Protein AF-A0A968PD64-F1 (afdb_monomer)

Structure (mmCIF, N/CA/C/O backbone):
data_AF-A0A968PD64-F1
#
_entry.id   AF-A0A968PD64-F1
#
loop_
_atom_site.group_PDB
_atom_site.id
_atom_site.type_symbol
_atom_site.label_atom_id
_atom_site.label_alt_id
_atom_site.label_comp_id
_atom_site.label_asym_id
_atom_site.label_entity_id
_atom_site.label_seq_id
_atom_site.pdbx_PDB_ins_code
_atom_site.Cartn_x
_atom_site.Cartn_y
_atom_site.Cartn_z
_atom_site.occupancy
_atom_site.B_iso_or_equiv
_atom_site.auth_seq_id
_atom_site.auth_comp_id
_atom_site.auth_asym_id
_atom_site.auth_atom_id
_atom_site.pdbx_PDB_model_num
ATOM 1 N N . MET A 1 1 ? 12.409 -7.412 18.805 1.00 79.06 1 MET A N 1
ATOM 2 C CA . MET A 1 1 ? 12.098 -5.999 18.498 1.00 79.06 1 MET A CA 1
ATOM 3 C C . MET A 1 1 ? 10.597 -5.849 18.662 1.00 79.06 1 MET A C 1
ATOM 5 O O . MET A 1 1 ? 9.903 -6.753 18.220 1.00 79.06 1 MET A O 1
ATOM 9 N N . ASN A 1 2 ? 10.099 -4.826 19.359 1.00 89.56 2 ASN A N 1
ATOM 10 C CA . ASN A 1 2 ? 8.644 -4.662 19.491 1.00 89.56 2 ASN A CA 1
ATOM 11 C C . ASN A 1 2 ? 8.025 -4.167 18.158 1.00 89.56 2 ASN A C 1
ATOM 13 O O . ASN A 1 2 ? 8.770 -3.659 17.311 1.00 89.56 2 ASN A O 1
ATOM 17 N N . PRO A 1 3 ? 6.702 -4.298 17.953 1.00 85.94 3 PRO A N 1
ATOM 18 C CA . PRO A 1 3 ? 6.064 -3.914 16.692 1.00 85.94 3 PRO A CA 1
ATOM 19 C C . PRO A 1 3 ? 6.318 -2.462 16.270 1.00 85.94 3 PRO A C 1
ATOM 21 O O . PRO A 1 3 ? 6.636 -2.197 15.113 1.00 85.94 3 PRO A O 1
ATOM 24 N N . ALA A 1 4 ? 6.288 -1.519 17.217 1.00 85.62 4 ALA A N 1
ATOM 25 C CA . ALA A 1 4 ? 6.570 -0.109 16.945 1.00 85.62 4 ALA A CA 1
ATOM 26 C C . ALA A 1 4 ? 8.006 0.109 16.428 1.00 85.62 4 ALA A C 1
ATOM 28 O O . ALA A 1 4 ? 8.231 0.831 15.459 1.00 85.62 4 ALA A O 1
ATOM 29 N N . GLN A 1 5 ? 8.995 -0.562 17.023 1.00 89.19 5 GLN A N 1
ATOM 30 C CA . GLN A 1 5 ? 10.383 -0.528 16.560 1.00 89.19 5 GLN A CA 1
ATOM 31 C C . GLN A 1 5 ? 10.536 -1.159 15.167 1.00 89.19 5 GLN A C 1
ATOM 33 O O . GLN A 1 5 ? 11.292 -0.634 14.348 1.00 89.19 5 GLN A O 1
ATOM 38 N N . GLN A 1 6 ? 9.820 -2.252 14.878 1.00 89.56 6 GLN A N 1
ATOM 39 C CA . GLN A 1 6 ? 9.831 -2.882 13.551 1.00 89.56 6 GLN A CA 1
ATOM 40 C C . GLN A 1 6 ? 9.229 -1.958 12.491 1.00 89.56 6 GLN A C 1
ATOM 42 O O . GLN A 1 6 ? 9.851 -1.764 11.446 1.00 89.56 6 GLN A O 1
ATOM 47 N N . CYS A 1 7 ? 8.085 -1.338 12.790 1.00 88.88 7 CYS A N 1
ATOM 48 C CA . CYS A 1 7 ? 7.447 -0.334 11.943 1.00 88.88 7 CYS A CA 1
ATOM 49 C C . CYS A 1 7 ? 8.399 0.840 11.659 1.00 88.88 7 CYS A C 1
ATOM 51 O O . CYS A 1 7 ? 8.632 1.176 10.499 1.00 88.88 7 CYS A O 1
ATOM 53 N N . ASN A 1 8 ? 9.048 1.392 12.692 1.00 87.81 8 ASN A N 1
ATOM 54 C CA . ASN A 1 8 ? 10.020 2.484 12.547 1.00 87.81 8 ASN A CA 1
ATOM 55 C C . ASN A 1 8 ? 11.199 2.107 11.646 1.00 87.81 8 ASN A C 1
ATOM 57 O O . ASN A 1 8 ? 11.618 2.900 10.802 1.00 87.81 8 ASN A O 1
ATOM 61 N N . ARG A 1 9 ? 11.736 0.896 11.818 1.00 93.38 9 ARG A N 1
ATOM 62 C CA . ARG A 1 9 ? 12.837 0.388 10.995 1.00 93.38 9 ARG A CA 1
ATOM 63 C C . ARG A 1 9 ? 12.409 0.252 9.531 1.00 93.38 9 ARG A C 1
ATOM 65 O O . ARG A 1 9 ? 13.131 0.723 8.659 1.00 93.38 9 ARG A O 1
ATOM 72 N N . ILE A 1 10 ? 11.246 -0.346 9.264 1.00 91.31 10 ILE A N 1
ATOM 73 C CA . ILE A 1 10 ? 10.732 -0.527 7.896 1.00 91.31 10 ILE A CA 1
ATOM 74 C C . ILE A 1 10 ? 10.440 0.825 7.242 1.00 91.31 10 ILE A C 1
ATOM 76 O O . ILE A 1 10 ? 10.851 1.052 6.107 1.00 91.31 10 ILE A O 1
ATOM 80 N N . ALA A 1 11 ? 9.822 1.758 7.970 1.00 87.69 11 ALA A N 1
ATOM 81 C CA . ALA A 1 11 ? 9.586 3.115 7.485 1.00 87.69 11 ALA A CA 1
ATOM 82 C C . ALA A 1 11 ? 10.897 3.844 7.140 1.00 87.69 11 ALA A C 1
ATOM 84 O O . ALA A 1 11 ? 10.971 4.539 6.128 1.00 87.69 11 ALA A O 1
ATOM 85 N N . GLY A 1 12 ? 11.940 3.675 7.963 1.00 85.50 12 GLY A N 1
ATOM 86 C CA . GLY A 1 12 ? 13.267 4.241 7.717 1.00 85.50 12 GLY A CA 1
ATOM 87 C C . GLY A 1 12 ? 13.932 3.676 6.460 1.00 85.50 12 GLY A C 1
ATOM 88 O O . GLY A 1 12 ? 14.400 4.448 5.625 1.00 85.50 12 GLY A O 1
ATOM 89 N N . LEU A 1 13 ? 13.915 2.350 6.292 1.00 89.12 13 LEU A N 1
ATOM 90 C CA . LEU A 1 13 ? 14.455 1.679 5.102 1.00 89.12 13 LEU A CA 1
ATOM 91 C C . LEU A 1 13 ? 13.703 2.087 3.831 1.00 89.12 13 LEU A C 1
ATOM 93 O O . LEU A 1 13 ? 14.329 2.408 2.821 1.00 89.12 13 LEU A O 1
ATOM 97 N N . ALA A 1 14 ? 12.369 2.137 3.890 1.00 87.69 14 ALA A N 1
ATOM 98 C CA . ALA A 1 14 ? 11.553 2.583 2.769 1.00 87.69 14 ALA A CA 1
ATOM 99 C C . ALA A 1 14 ? 11.889 4.029 2.370 1.00 87.69 14 ALA A C 1
ATOM 101 O O . ALA A 1 14 ? 12.115 4.309 1.194 1.00 87.69 14 ALA A O 1
ATOM 102 N N . ALA A 1 15 ? 12.022 4.937 3.342 1.00 85.00 15 ALA A N 1
ATOM 103 C CA . ALA A 1 15 ? 12.412 6.320 3.077 1.00 85.00 15 ALA A CA 1
ATOM 104 C C . ALA A 1 15 ? 13.813 6.433 2.448 1.00 85.00 15 ALA A C 1
ATOM 106 O O . ALA A 1 15 ? 14.006 7.217 1.521 1.00 85.00 15 ALA A O 1
ATOM 107 N N . GLU A 1 16 ? 14.790 5.653 2.918 1.00 87.56 16 GLU A N 1
ATOM 108 C CA . GLU A 1 16 ? 16.144 5.651 2.353 1.00 87.56 16 GLU A CA 1
ATOM 109 C C . GLU A 1 16 ? 16.152 5.181 0.891 1.00 87.56 16 GLU A C 1
ATOM 111 O O . GLU A 1 16 ? 16.748 5.830 0.028 1.00 87.56 16 GLU A O 1
ATOM 116 N N . LEU A 1 17 ? 15.468 4.074 0.593 1.00 86.19 17 LEU A N 1
ATOM 117 C CA . LEU A 1 17 ? 15.371 3.546 -0.768 1.00 86.19 17 LEU A CA 1
ATOM 118 C C . LEU A 1 17 ? 14.604 4.498 -1.694 1.00 86.19 17 LEU A C 1
ATOM 120 O O . LEU A 1 17 ? 15.006 4.685 -2.844 1.00 86.19 17 LEU A O 1
ATOM 124 N N . ALA A 1 18 ? 13.558 5.155 -1.186 1.00 86.44 18 ALA A N 1
ATOM 125 C CA . ALA A 1 18 ? 12.846 6.196 -1.918 1.00 86.44 18 ALA A CA 1
ATOM 126 C C . ALA A 1 18 ? 13.778 7.356 -2.289 1.00 86.44 18 ALA A C 1
ATOM 128 O O . ALA A 1 18 ? 13.795 7.791 -3.437 1.00 86.44 18 ALA A O 1
ATOM 129 N N . LEU A 1 19 ? 14.606 7.827 -1.350 1.00 85.31 19 LEU A N 1
ATOM 130 C CA . LEU A 1 19 ? 15.575 8.893 -1.615 1.00 85.31 19 LEU A CA 1
ATOM 131 C C . LEU A 1 19 ? 16.604 8.485 -2.673 1.00 85.31 19 LEU A C 1
ATOM 133 O O . LEU A 1 19 ? 16.877 9.275 -3.572 1.00 85.31 19 LEU A O 1
ATOM 137 N N . LYS A 1 20 ? 17.135 7.257 -2.612 1.00 86.62 20 LYS A N 1
ATOM 138 C CA . LYS A 1 20 ? 18.069 6.743 -3.632 1.00 86.62 20 LYS A CA 1
ATOM 139 C C . LYS A 1 20 ? 17.443 6.705 -5.025 1.00 86.62 20 LYS A C 1
ATOM 141 O O . LYS A 1 20 ? 18.122 7.007 -5.999 1.00 86.62 20 LYS A O 1
ATOM 146 N N . SER A 1 21 ? 16.167 6.337 -5.106 1.00 85.75 21 SER A N 1
ATOM 147 C CA . SER A 1 21 ? 15.419 6.279 -6.362 1.00 85.75 21 SER A CA 1
ATOM 148 C C . SER A 1 21 ? 15.121 7.668 -6.940 1.00 85.75 21 SER A C 1
ATOM 150 O O . SER A 1 21 ? 15.224 7.870 -8.146 1.00 85.75 21 SER A O 1
ATOM 152 N N . LEU A 1 22 ? 14.771 8.635 -6.085 1.00 82.50 22 LEU A N 1
ATOM 153 C CA . LEU A 1 22 ? 14.242 9.936 -6.511 1.00 82.50 22 LEU A CA 1
ATOM 154 C C . LEU A 1 22 ? 15.299 11.052 -6.617 1.00 82.50 22 LEU A C 1
ATOM 156 O O . LEU A 1 22 ? 15.015 12.087 -7.218 1.00 82.50 22 LEU A O 1
ATOM 160 N N . LEU A 1 23 ? 16.494 10.889 -6.036 1.00 78.81 23 LEU A N 1
ATOM 161 C CA . LEU A 1 23 ? 17.563 11.895 -6.091 1.00 78.81 23 LEU A CA 1
ATOM 162 C C . LEU A 1 23 ? 18.551 11.644 -7.242 1.00 78.81 23 LEU A C 1
ATOM 164 O O . LEU A 1 23 ? 18.926 10.495 -7.470 1.00 78.81 23 LEU A O 1
ATOM 168 N N . PRO A 1 24 ? 19.069 12.689 -7.915 1.00 75.56 24 PRO A N 1
ATOM 169 C CA . PRO A 1 24 ? 20.146 12.557 -8.903 1.00 75.56 24 PRO A CA 1
ATOM 170 C C . PRO A 1 24 ? 21.423 11.916 -8.323 1.00 75.56 24 PRO A C 1
ATOM 172 O O . PRO A 1 24 ? 21.692 12.022 -7.127 1.00 75.56 24 PRO A O 1
ATOM 175 N N . GLU A 1 25 ? 22.254 11.282 -9.161 1.00 70.31 25 GLU A N 1
ATOM 176 C CA . GLU A 1 25 ? 23.541 10.670 -8.747 1.00 70.31 25 GLU A CA 1
ATOM 177 C C . GLU A 1 25 ? 24.479 11.638 -8.028 1.00 70.31 25 GLU A C 1
ATOM 179 O O . GLU A 1 25 ? 25.075 11.283 -7.010 1.00 70.31 25 GLU A O 1
ATOM 184 N N . ASN A 1 26 ? 24.507 12.886 -8.483 1.00 69.81 26 ASN A N 1
ATOM 185 C CA . ASN A 1 26 ? 25.404 13.911 -7.958 1.00 69.81 26 ASN A CA 1
ATOM 186 C C . ASN A 1 26 ? 24.904 14.579 -6.664 1.00 69.81 26 ASN A C 1
ATOM 188 O O . ASN A 1 26 ? 25.655 15.324 -6.045 1.00 69.81 26 ASN A O 1
ATOM 192 N N . ASP A 1 27 ? 23.665 14.300 -6.247 1.00 61.41 27 ASP A N 1
ATOM 193 C CA . ASP A 1 27 ? 22.992 14.946 -5.110 1.00 61.41 27 ASP A CA 1
ATOM 194 C C . ASP A 1 27 ? 22.887 14.018 -3.881 1.00 61.41 27 ASP A C 1
ATOM 196 O O . ASP A 1 27 ? 22.113 14.280 -2.955 1.00 61.41 27 ASP A O 1
ATOM 200 N N . SER A 1 28 ? 23.670 12.929 -3.838 1.00 58.50 28 SER A N 1
ATOM 201 C CA . SER A 1 28 ? 23.721 12.053 -2.660 1.00 58.50 28 SER A CA 1
ATOM 202 C C . SER A 1 28 ? 24.115 12.865 -1.418 1.00 58.50 28 SER A C 1
ATOM 204 O O . SER A 1 28 ? 25.171 13.505 -1.422 1.00 58.50 28 SER A O 1
ATOM 206 N N . PRO A 1 29 ? 23.299 12.864 -0.346 1.00 56.16 29 PRO A N 1
ATOM 207 C CA . PRO A 1 29 ? 23.590 13.651 0.841 1.00 56.16 29 PRO A CA 1
ATOM 208 C C . PRO A 1 29 ? 24.915 13.172 1.433 1.00 56.16 29 PRO A C 1
ATOM 210 O O . PRO A 1 29 ? 25.047 12.006 1.802 1.00 56.16 29 PRO A O 1
ATOM 213 N N . ALA A 1 30 ? 25.899 14.071 1.502 1.00 52.88 30 ALA A N 1
ATOM 214 C CA . ALA A 1 30 ? 27.197 13.782 2.092 1.00 52.88 30 ALA A CA 1
ATOM 215 C C . ALA A 1 30 ? 26.994 13.200 3.501 1.00 52.88 30 ALA A C 1
ATOM 217 O O . ALA A 1 30 ? 26.474 13.857 4.407 1.00 52.88 30 ALA A O 1
ATOM 218 N N . THR A 1 31 ? 27.373 11.937 3.671 1.00 50.25 31 THR A N 1
ATOM 219 C CA . THR A 1 31 ? 27.322 11.223 4.942 1.00 50.25 31 THR A CA 1
ATOM 220 C C . THR A 1 31 ? 28.272 11.911 5.923 1.00 50.25 31 THR A C 1
ATOM 222 O O . THR A 1 31 ? 29.480 11.714 5.819 1.00 50.25 31 THR A O 1
ATOM 225 N N . GLY A 1 32 ? 27.782 12.728 6.866 1.00 46.00 32 GLY A N 1
ATOM 226 C CA . GLY A 1 32 ? 28.642 13.110 7.995 1.00 46.00 32 GLY A CA 1
ATOM 227 C C . GLY A 1 32 ? 28.375 14.377 8.802 1.00 46.00 32 GLY A C 1
ATOM 228 O O . GLY A 1 32 ? 29.048 14.538 9.816 1.00 46.00 32 GLY A O 1
ATOM 229 N N . SER A 1 33 ? 27.445 15.273 8.457 1.00 45.28 33 SER A N 1
ATOM 230 C CA . SER A 1 33 ? 27.224 16.457 9.312 1.00 45.28 33 SER A CA 1
ATOM 231 C C . SER A 1 33 ? 26.183 16.198 10.414 1.00 45.28 33 SER A C 1
ATOM 233 O O . SER A 1 33 ? 25.043 15.846 10.098 1.00 45.28 33 SER A O 1
ATOM 235 N N . PRO A 1 34 ? 26.522 16.412 11.704 1.00 44.66 34 PRO A N 1
ATOM 236 C CA . PRO A 1 34 ? 25.538 16.427 12.779 1.00 44.66 34 PRO A CA 1
ATOM 237 C C . PRO A 1 34 ? 24.582 17.599 12.532 1.00 44.66 34 PRO A C 1
ATOM 239 O O . PRO A 1 34 ? 24.998 18.755 12.555 1.00 44.66 34 PRO A O 1
ATOM 242 N N . GLY A 1 35 ? 23.319 17.291 12.233 1.00 56.56 35 GLY A N 1
ATOM 243 C CA . GLY A 1 35 ? 22.324 18.263 11.763 1.00 56.56 35 GLY A CA 1
ATOM 244 C C . GLY A 1 35 ? 21.772 17.978 10.363 1.00 56.56 35 GLY A C 1
ATOM 245 O O . GLY A 1 35 ? 21.057 18.817 9.818 1.00 56.56 35 GLY A O 1
ATOM 246 N N . SER A 1 36 ? 22.086 16.819 9.775 1.00 48.38 36 SER A N 1
ATOM 247 C CA . SER A 1 36 ? 21.487 16.388 8.515 1.00 48.38 36 SER A CA 1
ATOM 248 C C . SER A 1 36 ? 19.949 16.416 8.590 1.00 48.38 36 SER A C 1
ATOM 250 O O . SER A 1 36 ? 19.366 15.989 9.595 1.00 48.38 36 SER A O 1
ATOM 252 N N . PRO A 1 37 ? 19.279 16.950 7.551 1.00 51.72 37 PRO A N 1
ATOM 253 C CA . PRO A 1 37 ? 17.829 17.045 7.532 1.00 51.72 37 PRO A CA 1
ATOM 254 C C . PRO A 1 37 ? 17.202 15.667 7.741 1.00 51.72 37 PRO A C 1
ATOM 256 O O . PRO A 1 37 ? 17.703 14.660 7.233 1.00 51.72 37 PRO A O 1
ATOM 259 N N . ARG A 1 38 ? 16.092 15.615 8.490 1.00 57.56 38 ARG A N 1
ATOM 260 C CA . ARG A 1 38 ? 15.343 14.361 8.689 1.00 57.56 38 ARG A CA 1
ATOM 261 C C . ARG A 1 38 ? 14.991 13.761 7.313 1.00 57.56 38 ARG A C 1
ATOM 263 O O . ARG A 1 38 ? 14.782 14.535 6.379 1.00 57.56 38 ARG A O 1
ATOM 270 N N . PRO A 1 39 ? 14.839 12.432 7.168 1.00 49.28 39 PRO A N 1
ATOM 271 C CA . PRO A 1 39 ? 14.478 11.800 5.891 1.00 49.28 39 PRO A CA 1
ATOM 272 C C . PRO A 1 39 ? 13.290 12.470 5.181 1.00 49.28 39 PRO A C 1
ATOM 274 O O . PRO A 1 39 ? 13.312 12.633 3.968 1.00 49.28 39 PRO A O 1
ATOM 277 N N . LEU A 1 40 ? 12.313 12.974 5.946 1.00 48.81 40 LEU A N 1
ATOM 278 C CA . LEU A 1 40 ? 11.183 13.756 5.439 1.00 48.81 40 LEU A CA 1
ATOM 279 C C . LEU A 1 40 ? 11.593 15.104 4.805 1.00 48.81 40 LEU A C 1
ATOM 281 O O . LEU A 1 40 ? 11.045 15.478 3.779 1.00 48.81 40 LEU A O 1
ATOM 285 N N . GLN A 1 41 ? 12.567 15.821 5.372 1.00 56.78 41 GLN A N 1
ATOM 286 C CA . GLN A 1 41 ? 13.086 17.089 4.830 1.00 56.78 41 GLN A CA 1
ATOM 287 C C . GLN A 1 41 ? 13.941 16.886 3.575 1.00 56.78 41 GLN A C 1
ATOM 289 O O . GLN A 1 41 ? 13.877 17.687 2.640 1.00 56.78 41 GLN A O 1
ATOM 294 N N . LEU A 1 42 ? 14.721 15.801 3.535 1.00 55.75 42 LEU A N 1
ATOM 295 C CA . LEU A 1 42 ? 15.426 15.377 2.324 1.00 55.75 42 LEU A CA 1
ATOM 296 C C . LEU A 1 42 ? 14.434 14.986 1.231 1.00 55.75 42 LEU A C 1
ATOM 298 O O . LEU A 1 42 ? 14.615 15.378 0.085 1.00 55.75 42 LEU A O 1
ATOM 302 N N . TRP A 1 43 ? 13.353 14.297 1.594 1.00 53.50 43 TRP A N 1
ATOM 303 C CA . TRP A 1 43 ? 12.287 13.912 0.676 1.00 53.50 43 TRP A CA 1
ATOM 304 C C . TRP A 1 43 ? 11.539 15.130 0.121 1.00 53.50 43 TRP A C 1
ATOM 306 O O . TRP A 1 43 ? 11.407 15.266 -1.091 1.00 53.50 43 TRP A O 1
ATOM 316 N N . GLN A 1 44 ? 11.157 16.073 0.987 1.00 55.47 44 GLN A N 1
ATOM 317 C CA . GLN A 1 44 ? 10.568 17.364 0.609 1.00 55.47 44 GLN A CA 1
ATOM 318 C C . GLN A 1 44 ? 11.473 18.148 -0.350 1.00 55.47 44 GLN A C 1
ATOM 320 O O . GLN A 1 44 ? 10.997 18.709 -1.334 1.00 55.47 44 GLN A O 1
ATOM 325 N N . SER A 1 45 ? 12.785 18.158 -0.093 1.00 53.94 45 SER A N 1
ATOM 326 C CA . SER A 1 45 ? 13.761 18.820 -0.963 1.00 53.94 45 SER A CA 1
ATOM 327 C C . SER A 1 45 ? 13.966 18.082 -2.285 1.00 53.94 45 SER A C 1
ATOM 329 O O . SER A 1 45 ? 14.058 18.733 -3.318 1.00 53.94 45 SER A O 1
ATOM 331 N N . ALA A 1 46 ? 14.020 16.748 -2.278 1.00 51.72 46 ALA A N 1
ATOM 332 C CA . ALA A 1 46 ? 14.187 15.912 -3.466 1.00 51.72 46 ALA A CA 1
ATOM 333 C C . ALA A 1 46 ? 13.014 16.083 -4.433 1.00 51.72 46 ALA A C 1
ATOM 335 O O . ALA A 1 46 ? 13.208 16.367 -5.609 1.00 51.72 46 ALA A O 1
ATOM 336 N N . LEU A 1 47 ? 11.791 15.986 -3.917 1.00 52.94 47 LEU A N 1
ATOM 337 C CA . LEU A 1 47 ? 10.568 16.131 -4.697 1.00 52.94 47 LEU A CA 1
ATOM 338 C C . LEU A 1 47 ? 10.275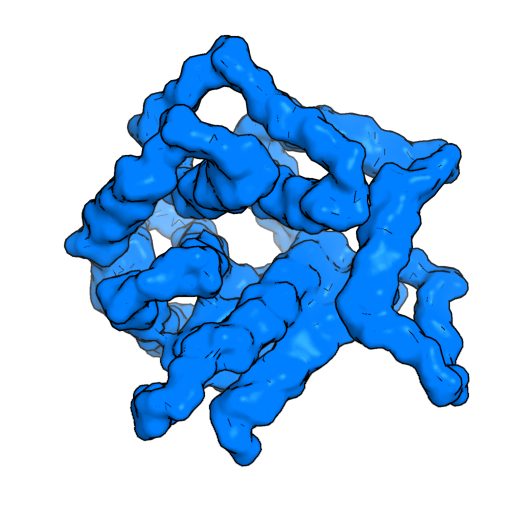 17.583 -5.071 1.00 52.94 47 LEU A C 1
ATOM 340 O O . LEU A 1 47 ? 9.861 17.844 -6.196 1.00 52.94 47 LEU A O 1
ATOM 344 N N . GLY A 1 48 ? 10.586 18.537 -4.191 1.00 52.56 48 GLY A N 1
ATOM 345 C CA . GLY A 1 48 ? 10.601 19.955 -4.539 1.00 52.56 48 GLY A CA 1
ATOM 346 C C . GLY A 1 48 ? 11.573 20.252 -5.685 1.00 52.56 48 GLY A C 1
ATOM 347 O O . GLY A 1 48 ? 11.206 20.959 -6.612 1.00 52.56 48 GLY A O 1
ATOM 348 N N . ARG A 1 49 ? 12.779 19.666 -5.693 1.00 49.97 49 ARG A N 1
ATOM 349 C CA . ARG A 1 49 ? 13.744 19.793 -6.803 1.00 49.97 49 ARG A CA 1
ATOM 350 C C . ARG A 1 49 ? 13.278 19.077 -8.071 1.00 49.97 49 ARG A C 1
ATOM 352 O O . ARG A 1 49 ? 13.413 19.646 -9.147 1.00 49.97 49 ARG A O 1
ATOM 359 N N . LEU A 1 50 ? 12.693 17.885 -7.954 1.00 45.94 50 LEU A N 1
ATOM 360 C CA . LEU A 1 50 ? 12.144 17.124 -9.083 1.00 45.94 50 LEU A CA 1
ATOM 361 C C . LEU A 1 50 ? 10.980 17.866 -9.772 1.00 45.94 50 LEU A C 1
ATOM 363 O O . LEU A 1 50 ? 10.821 17.769 -10.987 1.00 45.94 50 LEU A O 1
ATOM 367 N N . LEU A 1 51 ? 10.179 18.620 -9.006 1.00 46.16 51 LEU A N 1
ATOM 368 C CA . LEU A 1 51 ? 9.048 19.411 -9.509 1.00 46.16 51 LEU A CA 1
ATOM 369 C C . LEU A 1 51 ? 9.401 20.851 -9.909 1.00 46.16 51 LEU A C 1
ATOM 371 O O . LEU A 1 51 ? 8.713 21.430 -10.743 1.00 46.16 51 LEU A O 1
ATOM 375 N N . LEU A 1 52 ? 10.429 21.452 -9.302 1.00 42.78 52 LEU A N 1
ATOM 376 C CA . LEU A 1 52 ? 10.815 22.854 -9.522 1.00 42.78 52 LEU A CA 1
ATOM 377 C C . LEU A 1 52 ? 12.096 23.011 -10.355 1.00 42.78 52 LEU A C 1
ATOM 379 O O . LEU A 1 52 ? 12.540 24.143 -10.567 1.00 42.78 52 LEU A O 1
ATOM 383 N N . SER A 1 53 ? 12.705 21.912 -10.813 1.00 41.38 53 SER A N 1
ATOM 384 C CA . SER A 1 53 ? 13.855 21.950 -11.720 1.00 41.38 53 SER A CA 1
ATOM 385 C C . SER A 1 53 ? 13.481 22.740 -12.981 1.00 41.38 53 SER A C 1
ATOM 387 O O . SER A 1 53 ? 12.533 22.418 -13.698 1.00 41.38 53 SER A O 1
ATOM 389 N N . LYS A 1 54 ? 14.227 23.822 -13.236 1.00 38.56 54 LYS A N 1
ATOM 390 C CA . LYS A 1 54 ? 14.071 24.684 -14.422 1.00 38.56 54 LYS A CA 1
ATOM 391 C C . LYS A 1 54 ? 14.833 24.136 -15.629 1.00 38.56 54 LYS A C 1
ATOM 393 O O . LYS A 1 54 ? 14.908 24.788 -16.670 1.00 38.56 54 LYS A O 1
ATOM 398 N N . ASP A 1 55 ? 15.408 22.955 -15.484 1.00 41.47 55 ASP A N 1
ATOM 399 C CA . ASP A 1 55 ? 16.366 22.395 -16.412 1.00 41.47 55 ASP A CA 1
ATOM 400 C C . ASP A 1 55 ? 15.557 21.681 -17.500 1.00 41.47 55 ASP A C 1
ATOM 402 O O . ASP A 1 55 ? 14.640 20.906 -17.220 1.00 41.47 55 ASP A O 1
ATOM 406 N N . ALA A 1 56 ? 15.842 21.989 -18.767 1.00 34.56 56 ALA A N 1
ATOM 407 C CA . ALA A 1 56 ? 15.015 21.551 -19.891 1.00 34.56 56 ALA A CA 1
ATOM 408 C C . ALA A 1 56 ? 14.847 20.020 -19.961 1.00 34.56 56 ALA A C 1
ATOM 410 O O . ALA A 1 56 ? 13.796 19.558 -20.385 1.00 34.56 56 ALA A O 1
ATOM 411 N N . HIS A 1 57 ? 15.822 19.238 -19.480 1.00 36.59 57 HIS A N 1
ATOM 412 C CA . HIS A 1 57 ? 15.766 17.773 -19.480 1.00 36.59 57 HIS A CA 1
ATOM 413 C C . HIS A 1 57 ? 14.705 17.188 -18.536 1.00 36.59 57 HIS A C 1
ATOM 415 O O . HIS A 1 57 ? 13.995 16.269 -18.931 1.00 36.59 57 HIS A O 1
ATOM 421 N N . THR A 1 58 ? 14.516 17.758 -17.346 1.00 40.28 58 THR A N 1
ATOM 422 C CA . THR A 1 58 ? 13.502 17.323 -16.367 1.00 40.28 58 THR A CA 1
ATOM 423 C C . THR A 1 58 ? 12.087 17.738 -16.795 1.00 40.28 58 THR A C 1
ATOM 425 O O . THR A 1 58 ? 11.112 17.041 -16.521 1.00 40.28 58 THR A O 1
ATOM 428 N N . ASN A 1 59 ? 11.966 18.845 -17.541 1.00 34.12 59 ASN A N 1
ATOM 429 C CA . ASN A 1 59 ? 10.702 19.295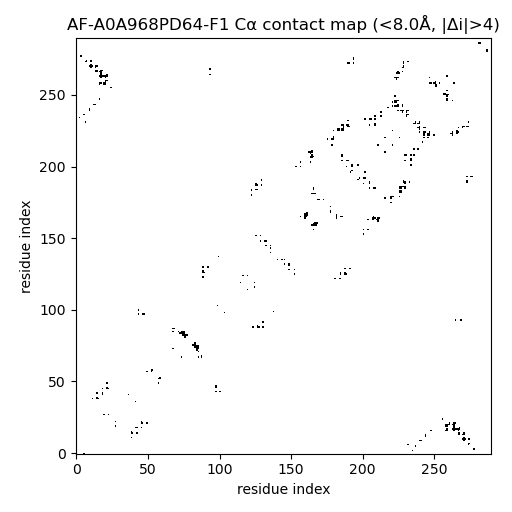 -18.136 1.00 34.12 59 ASN A CA 1
ATOM 430 C C . ASN A 1 59 ? 10.264 18.461 -19.355 1.00 34.12 59 ASN A C 1
ATOM 432 O O . ASN A 1 59 ? 9.063 18.339 -19.600 1.00 34.12 59 ASN A O 1
ATOM 436 N N . CYS A 1 60 ? 11.200 17.866 -20.108 1.00 37.44 60 CYS A N 1
ATOM 437 C CA . CYS A 1 60 ? 10.877 16.933 -21.196 1.00 37.44 60 CYS A CA 1
ATOM 438 C C . CYS A 1 60 ? 10.177 15.677 -20.675 1.00 37.44 60 CYS A C 1
ATOM 440 O O . CYS A 1 60 ? 9.211 15.213 -21.285 1.00 37.44 60 CYS A O 1
ATOM 442 N N . ASP A 1 61 ? 10.625 15.171 -19.526 1.00 48.56 61 ASP A N 1
ATOM 443 C CA . ASP A 1 61 ? 9.933 14.087 -18.850 1.00 48.56 61 ASP A CA 1
ATOM 444 C C . ASP A 1 61 ? 8.566 14.578 -18.369 1.00 48.56 61 ASP A C 1
ATOM 446 O O . ASP A 1 61 ? 7.572 13.951 -18.707 1.00 48.56 61 ASP A O 1
ATOM 450 N N . TRP A 1 62 ? 8.441 15.741 -17.721 1.00 45.97 62 TRP A N 1
ATOM 451 C CA . TRP A 1 62 ? 7.128 16.234 -17.271 1.00 45.97 62 TRP A CA 1
ATOM 452 C C . TRP A 1 62 ? 6.087 16.437 -18.379 1.00 45.97 62 TRP A C 1
ATOM 454 O O . TRP A 1 62 ? 4.926 16.085 -18.182 1.00 45.97 62 TRP A O 1
ATOM 464 N N . ALA A 1 63 ? 6.468 16.964 -19.545 1.00 47.31 63 ALA A N 1
ATOM 465 C CA . ALA A 1 63 ? 5.554 17.101 -20.682 1.00 47.31 63 ALA A CA 1
ATOM 466 C C . ALA A 1 63 ? 5.093 15.727 -21.194 1.00 47.31 63 ALA A C 1
ATOM 468 O O . ALA A 1 63 ? 3.904 15.519 -21.438 1.00 47.31 63 ALA A O 1
ATOM 469 N N . ARG A 1 64 ? 6.023 14.764 -21.251 1.00 52.50 64 ARG A N 1
ATOM 470 C CA . ARG A 1 64 ? 5.725 13.365 -21.555 1.00 52.50 64 ARG A CA 1
ATOM 471 C C . ARG A 1 64 ? 4.803 12.767 -20.497 1.00 52.50 64 ARG A C 1
ATOM 473 O O . ARG A 1 64 ? 3.820 12.149 -20.864 1.00 52.50 64 ARG A O 1
ATOM 480 N N . TRP A 1 65 ? 5.048 13.015 -19.212 1.00 54.53 65 TRP A N 1
ATOM 481 C CA . TRP A 1 65 ? 4.236 12.599 -18.062 1.00 54.53 65 TRP A CA 1
ATOM 482 C C . TRP A 1 65 ? 2.825 13.208 -18.058 1.00 54.53 65 TRP A C 1
ATOM 484 O O . TRP A 1 65 ? 1.866 12.518 -17.722 1.00 54.53 65 TRP A O 1
ATOM 494 N N . LEU A 1 66 ? 2.666 14.461 -18.487 1.00 50.09 66 LEU A N 1
ATOM 495 C CA . LEU A 1 66 ? 1.372 15.114 -18.715 1.00 50.09 66 LEU A CA 1
ATOM 496 C C . LEU A 1 66 ? 0.626 14.521 -19.923 1.00 50.09 66 LEU A C 1
ATOM 498 O O . LEU A 1 66 ? -0.591 14.356 -19.860 1.00 50.09 66 LEU A O 1
ATOM 502 N N . GLU A 1 67 ? 1.330 14.130 -20.988 1.00 52.84 67 GLU A N 1
ATOM 503 C CA . GLU A 1 67 ? 0.754 13.311 -22.067 1.00 52.84 67 GLU A CA 1
ATOM 504 C C . GLU A 1 67 ? 0.353 11.912 -21.563 1.00 52.84 67 GLU A C 1
ATOM 506 O O . GLU A 1 67 ? -0.755 11.453 -21.855 1.00 52.84 67 GLU A O 1
ATOM 511 N N . LEU A 1 68 ? 1.192 11.265 -20.735 1.00 52.81 68 LEU A N 1
ATOM 512 C CA . LEU A 1 68 ? 0.882 9.985 -20.078 1.00 52.81 68 LEU A CA 1
ATOM 513 C C . LEU A 1 68 ? -0.374 10.114 -19.193 1.00 52.81 68 LEU A C 1
ATOM 515 O O . LEU A 1 68 ? -1.180 9.189 -19.107 1.00 52.81 68 LEU A O 1
ATOM 519 N N . TRP A 1 69 ? -0.559 11.272 -18.553 1.00 52.81 69 TRP A N 1
ATOM 520 C CA . TRP A 1 69 ? -1.697 11.599 -17.692 1.00 52.81 69 TRP A CA 1
ATOM 521 C C . TRP A 1 69 ? -3.016 11.739 -18.477 1.00 52.81 69 TRP A C 1
ATOM 523 O O . TRP A 1 69 ? -4.086 11.406 -17.952 1.00 52.81 69 TRP A O 1
ATOM 533 N N . GLN A 1 70 ? -2.980 12.177 -19.737 1.00 54.66 70 GLN A N 1
ATOM 534 C CA . GLN A 1 70 ? -4.187 12.414 -20.542 1.00 54.66 70 GLN A CA 1
ATOM 535 C C . GLN A 1 70 ? -4.666 11.194 -21.346 1.00 54.66 70 GLN A C 1
ATOM 537 O O . GLN A 1 70 ? -5.807 11.199 -21.807 1.00 54.66 70 GLN A O 1
ATOM 542 N N . ASN A 1 71 ? -3.855 10.136 -21.486 1.00 59.59 71 ASN A N 1
ATOM 543 C CA . ASN A 1 71 ? -4.198 8.960 -22.292 1.00 59.59 71 ASN A CA 1
ATOM 544 C C . ASN A 1 71 ? -4.529 7.711 -21.435 1.00 59.59 71 ASN A C 1
ATOM 546 O O . ASN A 1 71 ? -3.623 6.966 -21.058 1.00 59.59 71 ASN A O 1
ATOM 550 N N . PRO A 1 72 ? -5.817 7.413 -21.167 1.00 54.09 72 PRO A N 1
ATOM 551 C CA . PRO A 1 72 ? -6.227 6.271 -20.341 1.00 54.09 72 PRO A CA 1
ATOM 552 C C . PRO A 1 72 ? -5.986 4.899 -20.995 1.00 54.09 72 PRO A C 1
ATOM 554 O O . PRO A 1 72 ? -6.038 3.883 -20.308 1.00 54.09 72 PRO A O 1
ATOM 557 N N . ALA A 1 73 ? -5.728 4.847 -22.307 1.00 59.44 73 ALA A N 1
ATOM 558 C CA . ALA A 1 73 ? -5.441 3.607 -23.033 1.00 59.44 73 ALA A CA 1
ATOM 559 C C . ALA A 1 73 ? -3.944 3.266 -23.064 1.00 59.44 73 ALA A C 1
ATOM 561 O O . ALA A 1 73 ? -3.545 2.229 -23.603 1.00 59.44 73 ALA A O 1
ATOM 562 N N . MET A 1 74 ? -3.102 4.151 -22.535 1.00 61.62 74 MET A N 1
ATOM 563 C CA . MET A 1 74 ? -1.667 3.990 -22.620 1.00 61.62 74 MET A CA 1
ATOM 564 C C . MET A 1 74 ? -1.195 2.895 -21.657 1.00 61.62 74 MET A C 1
ATOM 566 O O . MET A 1 74 ? -1.674 2.764 -20.528 1.00 61.62 74 MET A O 1
ATOM 570 N N . LYS A 1 75 ? -0.254 2.082 -22.133 1.00 66.00 75 LYS A N 1
ATOM 571 C CA . LYS A 1 75 ? 0.387 1.023 -21.360 1.00 66.00 75 LYS A CA 1
ATOM 572 C C . LYS A 1 75 ? 1.873 1.337 -21.234 1.00 66.00 75 LYS A C 1
ATOM 574 O O . LYS A 1 75 ? 2.487 1.762 -22.210 1.00 66.00 75 LYS A O 1
ATOM 579 N N . VAL A 1 76 ? 2.438 1.137 -20.049 1.00 59.59 76 VAL A N 1
ATOM 580 C CA . VAL A 1 76 ? 3.887 1.178 -19.830 1.00 59.59 76 VAL A CA 1
ATOM 581 C C . VAL A 1 76 ? 4.400 -0.244 -19.934 1.00 59.59 76 VAL A C 1
ATOM 583 O O . VAL A 1 76 ? 3.857 -1.146 -19.302 1.00 59.59 76 VAL A O 1
ATOM 586 N N . THR A 1 77 ? 5.430 -0.449 -20.739 1.00 61.78 77 THR A N 1
ATOM 587 C CA . THR A 1 77 ? 6.166 -1.707 -20.721 1.00 61.78 77 THR A CA 1
ATOM 588 C C . THR A 1 77 ? 7.121 -1.664 -19.534 1.00 61.78 77 THR A C 1
ATOM 590 O O . THR A 1 77 ? 7.959 -0.765 -19.473 1.00 61.78 77 THR A O 1
ATOM 593 N N . ASP A 1 78 ? 6.948 -2.566 -18.567 1.00 61.22 78 ASP A N 1
ATOM 594 C CA . ASP A 1 78 ? 7.898 -2.708 -17.463 1.00 61.22 78 ASP A CA 1
ATOM 595 C C . ASP A 1 78 ? 9.236 -3.282 -17.959 1.00 61.22 78 ASP A C 1
ATOM 597 O O . ASP A 1 78 ? 9.390 -3.666 -19.121 1.00 61.22 78 ASP A O 1
ATOM 601 N N . GLU A 1 79 ? 10.237 -3.319 -17.084 1.00 53.50 79 GLU A N 1
ATOM 602 C CA . GLU A 1 79 ? 11.595 -3.757 -17.436 1.00 53.50 79 GLU A CA 1
ATOM 603 C C . GLU A 1 79 ? 11.673 -5.243 -17.827 1.00 53.50 79 GLU A C 1
ATOM 605 O O . GLU A 1 79 ? 12.660 -5.685 -18.411 1.00 53.50 79 GLU A O 1
ATOM 610 N N . LEU A 1 80 ? 10.609 -6.003 -17.555 1.00 56.78 80 LEU A N 1
ATOM 611 C CA . LEU A 1 80 ? 10.451 -7.402 -17.939 1.00 56.78 80 LEU A CA 1
ATOM 612 C C . LEU A 1 80 ? 9.715 -7.558 -19.280 1.00 56.78 80 LEU A C 1
ATOM 614 O O . LEU A 1 80 ? 9.476 -8.675 -19.732 1.00 56.78 80 LEU A O 1
ATOM 618 N N . GLY A 1 81 ? 9.351 -6.454 -19.939 1.00 67.94 81 GLY A N 1
ATOM 619 C CA . GLY A 1 81 ? 8.628 -6.475 -21.206 1.00 67.94 81 GLY A CA 1
ATOM 620 C C . GLY A 1 81 ? 7.109 -6.596 -21.059 1.00 67.94 81 GLY A C 1
ATOM 621 O O . GLY A 1 81 ? 6.412 -6.680 -22.075 1.00 67.94 81 GLY A O 1
ATOM 622 N N . HIS A 1 82 ? 6.555 -6.581 -19.841 1.00 66.44 82 HIS A N 1
ATOM 623 C CA . HIS A 1 82 ? 5.112 -6.696 -19.658 1.00 66.44 82 HIS A CA 1
ATOM 624 C C . HIS A 1 82 ? 4.421 -5.357 -19.866 1.00 66.44 82 HIS A C 1
ATOM 626 O O . HIS A 1 82 ? 4.797 -4.331 -19.307 1.00 66.44 82 HIS A O 1
ATOM 632 N N . SER A 1 83 ? 3.337 -5.381 -20.635 1.00 66.19 83 SER A N 1
ATOM 633 C CA . SER A 1 83 ? 2.498 -4.211 -20.862 1.00 66.19 83 SER A CA 1
ATOM 634 C C . SER A 1 83 ? 1.548 -4.005 -19.677 1.00 66.19 83 SER A C 1
ATOM 636 O O . SER A 1 83 ? 0.548 -4.714 -19.539 1.00 66.19 83 SER A O 1
ATOM 638 N N . ARG A 1 84 ? 1.859 -3.037 -18.814 1.00 65.19 84 ARG A N 1
ATOM 639 C CA . ARG A 1 84 ? 1.088 -2.679 -17.616 1.00 65.19 84 ARG A CA 1
ATOM 640 C C . ARG A 1 84 ? 0.247 -1.424 -17.881 1.00 65.19 84 ARG A C 1
ATOM 642 O O . ARG A 1 84 ? 0.691 -0.546 -18.624 1.00 65.19 84 ARG A O 1
ATOM 649 N N . PRO A 1 85 ? -0.965 -1.295 -17.312 1.00 64.62 85 PRO A N 1
ATOM 650 C CA . PRO A 1 85 ? -1.682 -0.025 -17.346 1.00 64.62 85 PRO A CA 1
ATOM 651 C C . PRO A 1 85 ? -0.832 1.063 -16.683 1.00 64.62 85 PRO A C 1
ATOM 653 O O . PRO A 1 85 ? -0.105 0.809 -15.724 1.00 64.62 85 PRO A O 1
ATOM 656 N N . VAL A 1 86 ? -0.901 2.279 -17.216 1.00 63.69 86 VAL A N 1
ATOM 657 C CA . VAL A 1 86 ? -0.182 3.420 -16.644 1.00 63.69 86 VAL A CA 1
ATOM 658 C C . VAL A 1 86 ? -0.679 3.665 -15.235 1.00 63.69 86 VAL A C 1
ATOM 660 O O . VAL A 1 86 ? -1.884 3.718 -14.997 1.00 63.69 86 VAL A O 1
ATOM 663 N N . TYR A 1 87 ? 0.263 3.877 -14.319 1.00 67.00 87 TYR A N 1
ATOM 664 C CA . TYR A 1 87 ? 0.045 4.146 -12.898 1.00 67.00 87 TYR A CA 1
ATOM 665 C C . TYR A 1 87 ? -0.638 5.495 -12.626 1.00 67.00 87 TYR A C 1
ATOM 667 O O . TYR A 1 87 ? -0.367 6.125 -11.616 1.00 67.00 87 TYR A O 1
ATOM 675 N N . ARG A 1 88 ? -1.488 5.983 -13.532 1.00 66.19 88 ARG A N 1
ATOM 676 C CA . ARG A 1 88 ? -2.026 7.343 -13.565 1.00 66.19 88 ARG A CA 1
ATOM 677 C C . ARG A 1 88 ? -2.528 7.792 -12.205 1.00 66.19 88 ARG A C 1
ATOM 679 O O . ARG A 1 88 ? -2.133 8.859 -11.765 1.00 66.19 88 ARG A O 1
ATOM 686 N N . ASP A 1 89 ? -3.335 6.977 -11.538 1.00 63.06 89 ASP A N 1
ATOM 687 C CA . ASP A 1 89 ? -3.957 7.362 -10.273 1.00 63.06 89 ASP A CA 1
ATOM 688 C C . ASP A 1 89 ? -2.962 7.331 -9.098 1.00 63.06 89 ASP A C 1
ATOM 690 O O . ASP A 1 89 ? -2.994 8.227 -8.261 1.00 63.06 89 ASP A O 1
ATOM 694 N N . LEU A 1 90 ? -2.001 6.398 -9.083 1.00 64.88 90 LEU A N 1
ATOM 695 C CA . LEU A 1 90 ? -0.870 6.412 -8.140 1.00 64.88 90 LEU A CA 1
ATOM 696 C C . LEU A 1 90 ? 0.022 7.641 -8.360 1.00 64.88 90 LEU A C 1
ATOM 698 O O . LEU A 1 90 ? 0.467 8.280 -7.416 1.00 64.88 90 LEU A O 1
ATOM 702 N N . LEU A 1 91 ? 0.296 7.978 -9.614 1.00 67.00 91 LEU A N 1
ATOM 703 C CA . LEU A 1 91 ? 1.133 9.112 -9.987 1.00 67.00 91 LEU A CA 1
ATOM 704 C C . LEU A 1 91 ? 0.445 10.430 -9.665 1.00 67.00 91 LEU A C 1
ATOM 706 O O . LEU A 1 91 ? 1.087 11.356 -9.177 1.00 67.00 91 LEU A O 1
ATOM 710 N N . LEU A 1 92 ? -0.871 10.486 -9.872 1.00 65.56 92 LEU A N 1
ATOM 711 C CA . LEU A 1 92 ? -1.705 11.588 -9.429 1.00 65.56 92 LEU A CA 1
ATOM 712 C C . LEU A 1 92 ? -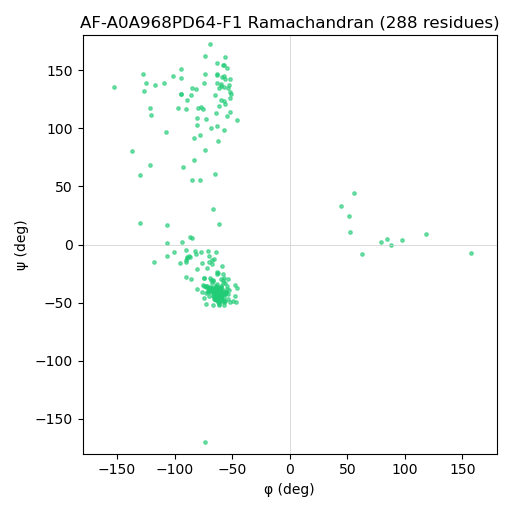1.663 11.682 -7.909 1.00 65.56 92 LEU A C 1
ATOM 714 O O . LEU A 1 92 ? -1.459 12.763 -7.386 1.00 65.56 92 LEU A O 1
ATOM 718 N N . HIS A 1 93 ? -1.782 10.559 -7.206 1.00 67.00 93 HIS A N 1
ATOM 719 C CA . HIS A 1 93 ? -1.761 10.506 -5.748 1.00 67.00 93 HIS A CA 1
ATOM 720 C C . HIS A 1 93 ? -0.439 11.021 -5.181 1.00 67.00 93 HIS A C 1
ATOM 722 O O . HIS A 1 93 ? -0.416 11.932 -4.355 1.00 67.00 93 HIS A O 1
ATOM 728 N N . VAL A 1 94 ? 0.681 10.508 -5.684 1.00 64.12 94 VAL A N 1
ATOM 729 C CA . VAL A 1 94 ? 2.006 10.921 -5.222 1.00 64.12 94 VAL A CA 1
ATOM 730 C C . VAL A 1 94 ? 2.319 12.353 -5.663 1.00 64.12 94 VAL A C 1
ATOM 732 O O . VAL A 1 94 ? 2.853 13.132 -4.878 1.00 64.12 94 VAL A O 1
ATOM 735 N N . GLY A 1 95 ? 1.916 12.755 -6.871 1.00 64.88 95 GLY A N 1
ATOM 736 C CA . GLY A 1 95 ? 2.008 14.141 -7.328 1.00 64.88 95 GLY A CA 1
ATOM 737 C C . GLY A 1 95 ? 1.198 15.099 -6.450 1.00 64.88 95 GLY A C 1
ATOM 738 O O . GLY A 1 95 ? 1.718 16.131 -6.028 1.00 64.88 95 GLY A O 1
ATOM 739 N N . LEU A 1 96 ? -0.044 14.735 -6.109 1.00 63.59 96 LEU A N 1
ATOM 740 C CA . LEU A 1 96 ? -0.894 15.466 -5.171 1.00 63.59 96 LEU A CA 1
ATOM 741 C C . LEU A 1 96 ? -0.197 15.592 -3.826 1.00 63.59 96 LEU A C 1
ATOM 743 O O . LEU A 1 96 ? -0.045 16.715 -3.367 1.00 63.59 96 LEU A O 1
ATOM 747 N N . MET A 1 97 ? 0.288 14.491 -3.243 1.00 64.44 97 MET A N 1
ATOM 748 C CA . MET A 1 97 ? 1.019 14.484 -1.970 1.00 64.44 97 MET A CA 1
ATOM 749 C C . MET A 1 97 ? 2.195 15.457 -1.943 1.00 64.44 97 MET A C 1
ATOM 751 O O . MET A 1 97 ? 2.441 16.111 -0.931 1.00 64.44 97 MET A O 1
ATOM 755 N N . VAL A 1 98 ? 2.929 15.567 -3.044 1.00 57.53 98 VAL A N 1
ATOM 756 C CA . VAL A 1 98 ? 4.060 16.490 -3.121 1.00 57.53 98 VAL A CA 1
ATOM 757 C C . VAL A 1 98 ? 3.567 17.927 -3.214 1.00 57.53 98 VAL A C 1
ATOM 759 O O . VAL A 1 98 ? 4.081 18.807 -2.524 1.00 57.53 98 VAL A O 1
ATOM 762 N N . MET A 1 99 ? 2.522 18.161 -4.009 1.00 53.50 99 MET A N 1
ATOM 763 C CA . MET A 1 99 ? 1.840 19.449 -4.049 1.00 53.50 99 MET A CA 1
ATOM 764 C C . MET A 1 99 ? 1.187 19.804 -2.705 1.00 53.50 99 MET A C 1
ATOM 766 O O . MET A 1 99 ? 1.074 20.978 -2.412 1.00 53.50 99 MET A O 1
ATOM 770 N N . GLN A 1 100 ? 0.849 18.870 -1.807 1.00 58.12 100 GLN A N 1
ATOM 771 C CA . GLN A 1 100 ? 0.369 19.213 -0.449 1.00 58.12 100 GLN A CA 1
ATOM 772 C C . GLN A 1 100 ? 1.389 20.046 0.352 1.00 58.12 100 GLN A C 1
ATOM 774 O O . GLN A 1 100 ? 1.028 20.695 1.331 1.00 58.12 100 GLN A O 1
ATOM 779 N N . GLN A 1 101 ? 2.662 20.041 -0.054 1.00 49.16 101 GLN A N 1
ATOM 780 C CA . GLN A 1 101 ? 3.739 20.810 0.576 1.00 49.16 101 GLN A CA 1
ATOM 781 C C . GLN A 1 101 ? 4.084 22.105 -0.175 1.00 49.16 101 GLN A C 1
ATOM 783 O O . GLN A 1 101 ? 4.870 22.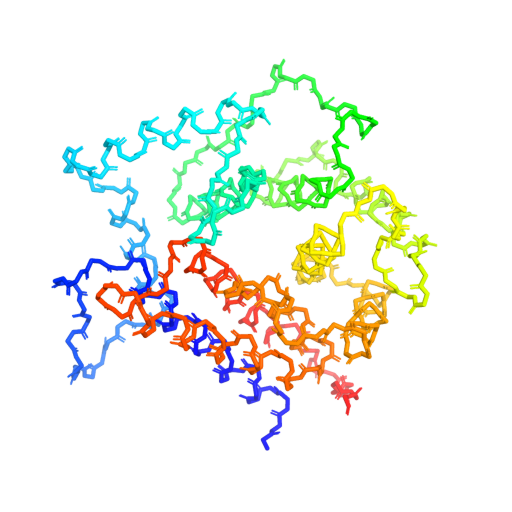914 0.316 1.00 49.16 101 GLN A O 1
ATOM 788 N N . ILE A 1 102 ? 3.488 22.318 -1.351 1.00 39.59 102 ILE A N 1
ATOM 789 C CA . ILE A 1 102 ? 3.625 23.523 -2.169 1.00 39.59 102 ILE A CA 1
ATOM 790 C C . ILE A 1 102 ? 2.214 24.093 -2.328 1.00 39.59 102 ILE A C 1
ATOM 792 O O . ILE A 1 102 ? 1.415 23.471 -3.007 1.00 39.59 102 ILE A O 1
ATOM 796 N N . PRO A 1 103 ? 1.855 25.250 -1.751 1.00 36.38 103 PRO A N 1
ATOM 797 C CA . PRO A 1 103 ? 0.483 25.757 -1.791 1.00 36.38 103 PRO A CA 1
ATOM 798 C C . PRO A 1 103 ? 0.030 26.036 -3.236 1.00 36.38 103 PRO A C 1
ATOM 800 O O . PRO A 1 103 ? 0.192 27.138 -3.756 1.00 36.38 103 PRO A O 1
ATOM 803 N N . VAL A 1 104 ? -0.533 25.024 -3.897 1.00 36.84 104 VAL A N 1
ATOM 804 C CA . VAL A 1 104 ? -1.089 25.084 -5.246 1.00 36.84 104 VAL A CA 1
ATOM 805 C C . VAL A 1 104 ? -2.557 24.680 -5.133 1.00 36.84 104 VAL A C 1
ATOM 807 O O . VAL A 1 104 ? -2.849 23.554 -4.730 1.00 36.84 104 VAL A O 1
ATOM 810 N N . PRO A 1 105 ? -3.505 25.572 -5.461 1.00 38.31 105 PRO A N 1
ATOM 811 C CA . PRO A 1 105 ? -4.919 25.240 -5.442 1.00 38.31 105 PRO A CA 1
ATOM 812 C C . PRO A 1 105 ? -5.220 24.240 -6.560 1.00 38.31 105 PRO A C 1
ATOM 814 O O . PRO A 1 105 ? -5.372 24.600 -7.729 1.00 38.31 105 PRO A O 1
ATOM 817 N N . LEU A 1 106 ? -5.318 22.969 -6.191 1.00 39.62 106 LEU A N 1
ATOM 818 C CA . LEU A 1 106 ? -5.778 21.910 -7.073 1.00 39.62 106 LEU A CA 1
ATOM 819 C C . LEU A 1 106 ? -7.293 21.995 -7.154 1.00 39.62 106 LEU A C 1
ATOM 821 O O . LEU A 1 106 ? -8.012 21.452 -6.320 1.00 39.62 106 LEU A O 1
ATOM 825 N N . ARG A 1 107 ? -7.792 22.701 -8.167 1.00 40.34 107 ARG A N 1
ATOM 826 C CA . ARG A 1 107 ? -9.187 22.547 -8.566 1.00 40.34 107 ARG A CA 1
ATOM 827 C C . ARG A 1 107 ? -9.267 21.291 -9.431 1.00 40.34 107 ARG A C 1
ATOM 829 O O . ARG A 1 107 ? -8.775 21.343 -10.561 1.00 40.34 107 ARG A O 1
ATOM 836 N N . PRO A 1 108 ? -9.869 20.178 -8.965 1.00 41.72 108 PRO A N 1
ATOM 837 C CA . PRO A 1 108 ? -10.326 19.174 -9.910 1.00 41.72 108 PRO A CA 1
ATOM 838 C C . PRO A 1 108 ? -11.196 19.901 -10.937 1.00 41.72 108 PRO A C 1
ATOM 840 O O . PRO A 1 108 ? -11.950 20.809 -10.577 1.00 41.72 108 PRO A O 1
ATOM 843 N N . SER A 1 109 ? -11.040 19.573 -12.221 1.00 41.34 109 SER A N 1
ATOM 844 C CA . SER A 1 109 ? -11.908 20.131 -13.257 1.00 41.34 109 SER A CA 1
ATOM 845 C C . SER A 1 109 ? -13.352 19.779 -12.897 1.00 41.34 109 SER A C 1
ATOM 847 O O . SER A 1 109 ? -13.803 18.668 -13.163 1.00 41.34 109 SER A O 1
ATOM 849 N N . MET A 1 110 ? -14.074 20.721 -12.280 1.00 41.12 110 MET A N 1
ATOM 850 C CA . MET A 1 110 ? -15.482 20.559 -11.897 1.00 41.12 110 MET A CA 1
ATOM 851 C C . MET A 1 110 ? -16.398 20.392 -13.118 1.00 41.12 110 MET A C 1
ATOM 853 O O . MET A 1 110 ? -17.580 20.105 -12.971 1.00 41.12 110 MET A O 1
ATOM 857 N N . ASN A 1 111 ? -15.851 20.548 -14.325 1.00 42.12 111 ASN A N 1
ATOM 858 C CA . ASN A 1 111 ? -16.571 20.378 -15.578 1.00 42.12 111 ASN A CA 1
ATOM 859 C C . ASN A 1 111 ? -16.591 18.925 -16.067 1.00 42.12 111 ASN A C 1
ATOM 861 O O . ASN A 1 111 ? -17.329 18.624 -17.002 1.00 42.12 111 ASN A O 1
ATOM 865 N N . ASN A 1 112 ? -15.809 18.026 -15.460 1.00 44.25 112 ASN A N 1
ATOM 866 C CA . ASN A 1 112 ? -15.924 16.606 -15.761 1.00 44.25 112 ASN A CA 1
ATOM 867 C C . ASN A 1 112 ? -16.951 15.992 -14.804 1.00 44.25 112 ASN A C 1
ATOM 869 O O . ASN A 1 112 ? -16.712 16.002 -13.593 1.00 44.25 112 ASN A O 1
ATOM 873 N N . PRO A 1 113 ? -18.085 15.467 -15.305 1.00 47.47 113 PRO A N 1
ATOM 874 C CA . PRO A 1 113 ? -19.006 14.737 -14.450 1.00 47.47 113 PRO A CA 1
ATOM 875 C C . PRO A 1 113 ? -18.254 13.576 -13.781 1.00 47.47 113 PRO A C 1
ATOM 877 O O . PRO A 1 113 ? -17.351 13.004 -14.405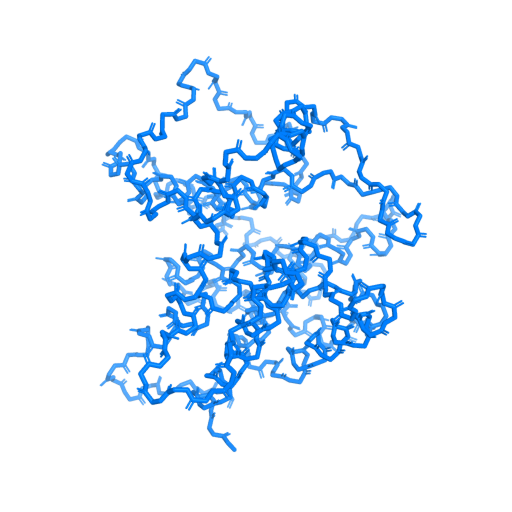 1.00 47.47 113 PRO A O 1
ATOM 880 N N . PRO A 1 114 ? -18.588 13.224 -12.524 1.00 52.72 114 PRO A N 1
ATOM 881 C CA . PRO A 1 114 ? -18.007 12.058 -11.877 1.00 52.72 114 PRO A CA 1
ATOM 882 C C . PRO A 1 114 ? -18.171 10.852 -12.802 1.00 52.72 114 PRO A C 1
ATOM 884 O O . PRO A 1 114 ? -19.272 10.573 -13.283 1.00 52.72 114 PRO A O 1
ATOM 887 N N . ILE A 1 115 ? -17.057 10.179 -13.097 1.00 51.62 115 ILE A N 1
ATOM 888 C CA . ILE A 1 115 ? -17.065 8.984 -13.937 1.00 51.62 115 ILE A CA 1
ATOM 889 C C . ILE A 1 115 ? -17.962 7.955 -13.229 1.00 51.62 115 ILE A C 1
ATOM 891 O O . ILE A 1 115 ? -17.723 7.674 -12.051 1.00 51.62 115 ILE A O 1
ATOM 895 N N . PRO A 1 116 ? -19.007 7.415 -13.887 1.00 56.41 116 PRO A N 1
ATOM 896 C CA . PRO A 1 116 ? -19.881 6.435 -13.263 1.00 56.41 116 PRO A CA 1
ATOM 897 C C . PRO A 1 116 ? -19.054 5.237 -12.776 1.00 56.41 116 PRO A C 1
ATOM 899 O O . PRO A 1 116 ? -18.224 4.742 -13.550 1.00 56.41 116 PRO A O 1
ATOM 902 N N . PRO A 1 117 ? -19.294 4.728 -11.551 1.00 54.78 117 PRO A N 1
ATOM 903 C CA . PRO A 1 117 ? -18.505 3.639 -10.976 1.00 54.78 117 PRO A CA 1
ATOM 904 C C . PRO A 1 117 ? -18.422 2.404 -11.888 1.00 54.78 117 PRO A C 1
ATOM 906 O O . PRO A 1 117 ? -17.409 1.720 -11.916 1.00 54.78 117 PRO A O 1
ATOM 909 N N . SER A 1 118 ? -19.453 2.163 -12.703 1.00 57.56 118 SER A N 1
ATOM 910 C CA . SER A 1 118 ? -19.544 1.039 -13.643 1.00 57.56 118 SER A CA 1
ATOM 911 C C . SER A 1 118 ? -18.603 1.107 -14.854 1.00 57.56 118 SER A C 1
ATOM 913 O O . SER A 1 118 ? -18.517 0.135 -15.600 1.00 57.56 118 SER A O 1
ATOM 915 N N . THR A 1 119 ? -17.924 2.233 -15.090 1.00 61.47 119 THR A N 1
ATOM 916 C CA . THR A 1 119 ? -17.060 2.430 -16.276 1.00 61.47 119 THR A CA 1
ATOM 917 C C . THR A 1 119 ? -15.567 2.384 -15.963 1.00 61.47 119 THR A C 1
ATOM 919 O O . THR A 1 119 ? -14.741 2.334 -16.875 1.00 61.47 119 THR A O 1
ATOM 922 N N . VAL A 1 120 ? -15.211 2.377 -14.679 1.00 63.56 120 VAL A N 1
ATOM 923 C CA . VAL A 1 120 ? -13.827 2.317 -14.220 1.00 63.56 120 VAL A CA 1
ATOM 924 C C . VAL A 1 120 ? -13.480 0.854 -13.964 1.00 63.56 120 VAL A C 1
ATOM 926 O O . VAL A 1 120 ? -14.231 0.174 -13.268 1.00 63.56 120 VAL A O 1
ATOM 929 N N . PRO A 1 121 ? -12.358 0.340 -14.497 1.00 68.88 121 PRO A N 1
ATOM 930 C CA . PRO A 1 121 ? -11.873 -0.976 -14.113 1.00 68.88 121 PRO A CA 1
ATOM 931 C C . PRO A 1 121 ? -11.792 -1.090 -12.587 1.00 68.88 121 PRO A C 1
ATOM 933 O O . PRO A 1 121 ? -11.184 -0.241 -11.945 1.00 68.88 121 PRO A O 1
ATOM 936 N N . GLU A 1 122 ? -12.362 -2.149 -12.019 1.00 69.56 122 GLU A N 1
ATOM 937 C CA . GLU A 1 122 ? -12.514 -2.358 -10.567 1.00 69.56 122 GLU A CA 1
ATOM 938 C C . GLU A 1 122 ? -11.236 -2.063 -9.751 1.00 69.56 122 GLU A C 1
ATOM 940 O O . GLU A 1 122 ? -11.286 -1.464 -8.682 1.00 69.56 122 GLU A O 1
ATOM 945 N N . HIS A 1 123 ? -10.056 -2.396 -10.282 1.00 67.62 123 HIS A N 1
ATOM 946 C CA . HIS A 1 123 ? -8.773 -2.126 -9.621 1.00 67.62 123 HIS A CA 1
ATOM 947 C C . HIS A 1 123 ? -8.387 -0.643 -9.536 1.00 67.62 123 HIS A C 1
ATOM 949 O O . HIS A 1 123 ? -7.682 -0.248 -8.611 1.00 67.62 123 HIS A O 1
ATOM 955 N N . LEU A 1 124 ? -8.837 0.186 -10.478 1.00 70.19 124 LEU A N 1
ATOM 956 C CA . LEU A 1 124 ? -8.611 1.633 -10.443 1.00 70.19 124 LEU A CA 1
ATOM 957 C C . LEU A 1 124 ? -9.596 2.334 -9.503 1.00 70.19 124 LEU A C 1
ATOM 959 O O . LEU A 1 124 ? -9.307 3.423 -9.014 1.00 70.19 124 LEU A O 1
ATOM 963 N N . GLN A 1 125 ? -10.732 1.703 -9.197 1.00 80.31 125 GLN A N 1
ATOM 964 C CA . GLN A 1 125 ? -11.750 2.280 -8.321 1.00 80.31 125 GLN A CA 1
ATOM 965 C C . GLN A 1 125 ? -11.209 2.560 -6.909 1.00 80.31 125 GLN A C 1
ATOM 967 O O . GLN A 1 125 ? -11.489 3.612 -6.339 1.00 80.31 125 GLN A O 1
ATOM 972 N N . TRP A 1 126 ? -10.350 1.679 -6.389 1.00 78.56 126 TRP A N 1
ATOM 973 C CA . TRP A 1 126 ? -9.683 1.844 -5.094 1.00 78.56 126 TRP A CA 1
ATOM 974 C C . TRP A 1 126 ? -8.819 3.102 -5.027 1.00 78.56 126 TRP A C 1
ATOM 976 O O . TRP A 1 126 ? -8.908 3.879 -4.075 1.00 78.56 126 TRP A O 1
ATOM 986 N N . TRP A 1 127 ? -8.022 3.340 -6.067 1.00 75.12 127 TRP A N 1
ATOM 987 C CA . TRP A 1 127 ? -7.185 4.533 -6.151 1.00 75.12 127 TRP A CA 1
ATOM 988 C C . TRP A 1 127 ? -8.001 5.789 -6.397 1.00 75.12 127 TRP A C 1
ATOM 990 O O . TRP A 1 127 ? -7.696 6.829 -5.825 1.00 75.12 127 TRP A O 1
ATOM 1000 N N . GLN A 1 128 ? -9.077 5.705 -7.174 1.00 79.19 128 GLN A N 1
ATOM 1001 C CA . GLN A 1 128 ? -9.984 6.834 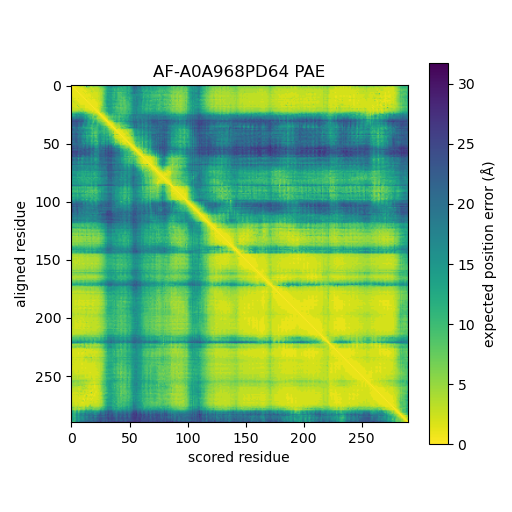-7.342 1.00 79.19 128 GLN A CA 1
ATOM 1002 C C . GLN A 1 128 ? -10.651 7.243 -6.032 1.00 79.19 128 GLN A C 1
ATOM 1004 O O . GLN A 1 128 ? -10.700 8.436 -5.735 1.00 79.19 128 GLN A O 1
ATOM 1009 N N . TRP A 1 129 ? -11.120 6.291 -5.223 1.00 82.06 129 TRP A N 1
ATOM 1010 C CA . TRP A 1 129 ? -11.651 6.606 -3.899 1.00 82.06 129 TRP A CA 1
ATOM 1011 C C . TRP A 1 129 ? -10.589 7.211 -2.993 1.00 82.06 129 TRP A C 1
ATOM 1013 O O . TRP A 1 129 ? -10.861 8.217 -2.342 1.00 82.06 129 TRP A O 1
ATOM 1023 N N . LEU A 1 130 ? -9.372 6.665 -2.992 1.00 81.31 130 LEU A N 1
ATOM 1024 C CA . LEU A 1 130 ? -8.271 7.237 -2.223 1.00 81.31 130 LEU A CA 1
ATOM 1025 C C . LEU A 1 130 ? -7.978 8.689 -2.639 1.00 81.31 130 LEU A C 1
ATOM 1027 O O . LEU A 1 130 ? -7.895 9.572 -1.788 1.00 81.31 130 LEU A O 1
ATOM 1031 N N . LEU A 1 131 ? -7.890 8.950 -3.944 1.00 76.81 131 LEU A N 1
ATOM 1032 C CA . LEU A 1 131 ? -7.688 10.288 -4.498 1.00 76.81 131 LEU A CA 1
ATOM 1033 C C . LEU A 1 131 ? -8.809 11.252 -4.109 1.00 76.81 131 LEU A C 1
ATOM 1035 O O . LEU A 1 131 ? -8.544 12.409 -3.787 1.00 76.81 131 LEU A O 1
ATOM 1039 N N . GLN A 1 132 ? -10.060 10.789 -4.129 1.00 80.69 132 GLN A N 1
ATOM 1040 C CA . GLN A 1 132 ? -11.200 11.589 -3.693 1.00 80.69 132 GLN A CA 1
ATOM 1041 C C . GLN A 1 132 ? -11.113 11.898 -2.195 1.00 80.69 132 GLN A C 1
ATOM 1043 O O . GLN A 1 132 ? -11.285 13.050 -1.813 1.00 80.69 132 GLN A O 1
ATOM 1048 N N . LEU A 1 133 ? -10.784 10.920 -1.347 1.00 83.19 133 LEU A N 1
ATOM 1049 C CA . LEU A 1 133 ? -10.632 11.128 0.097 1.00 83.19 133 LEU A CA 1
ATOM 1050 C C . LEU A 1 133 ? -9.507 12.123 0.422 1.00 83.19 133 LEU A C 1
ATOM 1052 O O . LEU A 1 133 ? -9.706 13.048 1.211 1.00 83.19 133 LEU A O 1
ATOM 1056 N N . GLU A 1 134 ? -8.350 11.988 -0.226 1.00 80.94 134 GLU A N 1
ATOM 1057 C CA . GLU A 1 134 ? -7.241 12.939 -0.090 1.00 80.94 134 GLU A CA 1
ATOM 1058 C C . GLU A 1 134 ? -7.629 14.330 -0.610 1.00 80.94 134 GLU A C 1
ATOM 1060 O O . GLU A 1 134 ? -7.370 15.338 0.049 1.00 80.94 134 GLU A O 1
ATOM 1065 N N . SER A 1 135 ? -8.333 14.416 -1.742 1.00 74.81 135 SER A N 1
ATOM 1066 C CA . SER A 1 135 ? -8.834 15.694 -2.252 1.00 74.81 135 SER A CA 1
ATOM 1067 C C . SER A 1 135 ? -9.838 16.351 -1.299 1.00 74.81 135 SER A C 1
ATOM 1069 O O . SER A 1 135 ? -9.787 17.572 -1.141 1.00 74.81 135 SER A O 1
ATOM 1071 N N . ALA A 1 136 ? -10.723 15.579 -0.659 1.00 79.19 136 ALA A N 1
ATOM 1072 C CA . ALA A 1 136 ? -11.677 16.081 0.332 1.00 79.19 136 ALA A CA 1
ATOM 1073 C C . ALA A 1 136 ? -10.944 16.714 1.517 1.00 79.19 136 ALA A C 1
ATOM 1075 O O . ALA A 1 136 ? -11.271 17.819 1.955 1.00 79.19 136 ALA A O 1
ATOM 1076 N N . LYS A 1 137 ? -9.917 16.007 2.005 1.00 79.50 137 LYS A N 1
ATOM 1077 C CA . LYS A 1 137 ? -9.072 16.438 3.116 1.00 79.50 137 LYS A CA 1
ATOM 1078 C C . LYS A 1 137 ? -8.336 17.737 2.795 1.00 79.50 137 LYS A C 1
ATOM 1080 O O . LYS A 1 137 ? -8.245 18.599 3.662 1.00 79.50 137 LYS A O 1
ATOM 1085 N N . LEU A 1 138 ? -7.837 17.882 1.566 1.00 73.06 138 LEU A N 1
ATOM 1086 C CA . LEU A 1 138 ? -7.080 19.061 1.140 1.00 73.06 138 LEU A CA 1
ATOM 1087 C C . LEU A 1 138 ? -7.945 20.291 0.905 1.00 73.06 138 LEU A C 1
ATOM 1089 O O . LEU A 1 138 ? -7.594 21.386 1.335 1.00 73.06 138 LEU A O 1
ATOM 1093 N N . ASN A 1 139 ? -9.060 20.123 0.203 1.00 74.31 139 ASN A N 1
ATOM 1094 C CA . ASN A 1 139 ? -9.868 21.262 -0.214 1.00 74.31 139 ASN A CA 1
ATOM 1095 C C . ASN A 1 139 ? -10.802 21.758 0.893 1.00 74.31 139 ASN A C 1
ATOM 1097 O O . ASN A 1 139 ? -11.474 22.768 0.696 1.00 74.31 139 ASN A O 1
ATOM 1101 N N . HIS A 1 140 ? -10.861 21.049 2.032 1.00 71.94 140 HIS A N 1
ATOM 1102 C CA . HIS A 1 140 ? -11.882 21.235 3.065 1.00 71.94 140 HIS A CA 1
ATOM 1103 C C . HIS A 1 140 ? -13.282 21.356 2.451 1.00 71.94 140 HIS A C 1
ATOM 1105 O O . HIS A 1 140 ? -14.108 22.119 2.945 1.00 71.94 140 HIS A O 1
ATOM 1111 N N . ASP A 1 141 ? -13.518 20.659 1.335 1.00 70.94 141 ASP A N 1
ATOM 1112 C CA . ASP A 1 141 ? -14.696 20.869 0.511 1.00 70.94 141 ASP A CA 1
ATOM 1113 C C . ASP A 1 141 ? -15.909 20.292 1.248 1.00 70.94 141 ASP A C 1
ATOM 1115 O O . ASP A 1 141 ? -16.037 19.066 1.341 1.00 70.94 141 ASP A O 1
ATOM 1119 N N . PRO A 1 142 ? -16.806 21.140 1.787 1.00 66.62 142 PRO A N 1
ATOM 1120 C CA . PRO A 1 142 ? -17.950 20.661 2.551 1.00 66.62 142 PRO A CA 1
ATOM 1121 C C . PRO A 1 142 ? -18.955 19.913 1.666 1.00 66.62 142 PRO A C 1
ATOM 1123 O O . PRO A 1 142 ? -19.854 19.258 2.191 1.00 66.62 142 PRO A O 1
ATOM 1126 N N . LEU A 1 143 ? -18.829 20.015 0.337 1.00 70.56 143 LEU A N 1
ATOM 1127 C CA . LEU A 1 143 ? -19.707 19.360 -0.624 1.00 70.56 143 LEU A CA 1
ATOM 1128 C C . LEU A 1 143 ? -19.210 17.971 -1.027 1.00 70.56 143 LEU A C 1
ATOM 1130 O O . LEU A 1 143 ? -19.989 17.205 -1.596 1.00 70.56 143 LEU A O 1
ATOM 1134 N N . MET A 1 144 ? -17.952 17.615 -0.740 1.00 74.38 144 MET A N 1
ATOM 1135 C CA . MET A 1 144 ? -17.455 16.282 -1.065 1.00 74.38 144 MET A CA 1
ATOM 1136 C C . MET A 1 144 ? -17.985 15.265 -0.039 1.00 74.38 144 MET A C 1
ATOM 1138 O O . MET A 1 144 ? -17.677 15.364 1.152 1.00 74.38 144 MET A O 1
ATOM 1142 N N . PRO A 1 145 ? -18.769 14.253 -0.455 1.00 83.25 145 PRO A N 1
ATOM 1143 C CA . PRO A 1 145 ? -19.450 13.373 0.482 1.00 83.25 145 PRO A CA 1
ATOM 1144 C C . PRO A 1 145 ? -18.507 12.258 0.956 1.00 83.25 145 PRO A C 1
ATOM 1146 O O . PRO A 1 145 ? -18.675 11.100 0.577 1.00 83.25 145 PRO A O 1
ATOM 1149 N N . VAL A 1 146 ? -17.528 12.588 1.810 1.00 88.44 146 VAL A N 1
ATOM 1150 C CA . VAL A 1 146 ? -16.573 11.625 2.406 1.00 88.44 146 VAL A CA 1
ATOM 1151 C C . VAL A 1 146 ? -17.298 10.394 2.953 1.00 88.44 146 VAL A C 1
ATOM 1153 O O . VAL A 1 146 ? -16.908 9.268 2.665 1.00 88.44 146 VAL A O 1
ATOM 1156 N N . ALA A 1 147 ? -18.412 10.596 3.662 1.00 89.44 147 ALA A N 1
ATOM 1157 C CA . ALA A 1 147 ? -19.235 9.506 4.182 1.00 89.44 147 ALA A CA 1
ATOM 1158 C C . ALA A 1 147 ? -19.788 8.577 3.081 1.00 89.44 147 ALA A C 1
ATOM 1160 O O . ALA A 1 147 ? -19.842 7.370 3.283 1.00 89.44 147 ALA A O 1
ATOM 1161 N N . SER A 1 148 ? -20.159 9.114 1.913 1.00 88.19 148 SER A N 1
ATOM 1162 C CA . SER A 1 148 ? -20.635 8.315 0.774 1.00 88.19 148 SER A CA 1
ATOM 1163 C C . SER A 1 148 ? -19.508 7.510 0.130 1.00 88.19 148 SER A C 1
ATOM 1165 O O . SER A 1 148 ? -19.712 6.350 -0.219 1.00 88.19 148 SER A O 1
ATOM 1167 N N . ILE A 1 149 ? -18.311 8.094 0.001 1.00 88.50 149 ILE A N 1
ATOM 1168 C CA . ILE A 1 149 ? -17.134 7.385 -0.526 1.00 88.50 149 ILE A CA 1
ATOM 1169 C C . ILE A 1 149 ? -16.759 6.234 0.411 1.00 88.50 149 ILE A C 1
ATOM 1171 O O . ILE A 1 149 ? -16.591 5.103 -0.035 1.00 88.50 149 ILE A O 1
ATOM 1175 N N . LEU A 1 150 ? -16.698 6.504 1.718 1.00 91.81 150 LEU A N 1
ATOM 1176 C CA . LEU A 1 150 ? -16.413 5.486 2.727 1.00 91.81 150 LEU A CA 1
ATOM 1177 C C . LEU A 1 150 ? -17.479 4.385 2.751 1.00 91.81 150 LEU A C 1
ATOM 1179 O O . LEU A 1 150 ? -17.121 3.216 2.808 1.00 91.81 150 LEU A O 1
ATOM 1183 N N . ALA A 1 151 ? -18.765 4.729 2.637 1.00 91.38 151 ALA A N 1
ATOM 1184 C CA . ALA A 1 151 ? -19.840 3.740 2.574 1.00 91.38 151 ALA A CA 1
ATOM 1185 C C . ALA A 1 151 ? -19.749 2.845 1.325 1.00 91.38 151 ALA A C 1
ATOM 1187 O O . ALA A 1 151 ? -19.999 1.646 1.417 1.00 91.38 151 ALA A O 1
ATOM 1188 N N . GLN A 1 152 ? -19.376 3.399 0.166 1.00 89.56 152 GLN A N 1
ATOM 1189 C CA . GLN A 1 152 ? -19.149 2.613 -1.053 1.00 89.56 152 GLN A CA 1
ATOM 1190 C C . GLN A 1 152 ? -17.955 1.667 -0.906 1.00 89.56 152 GLN A C 1
ATOM 1192 O O . GLN A 1 152 ? -18.051 0.499 -1.276 1.00 89.56 152 GLN A O 1
ATOM 1197 N N . LEU A 1 153 ? -16.856 2.157 -0.329 1.00 90.75 153 LEU A N 1
ATOM 1198 C CA . LEU A 1 153 ? -15.676 1.346 -0.046 1.00 90.75 153 LEU A CA 1
ATOM 1199 C C . LEU A 1 153 ? -16.002 0.210 0.931 1.00 90.75 153 LEU A C 1
ATOM 1201 O O . LEU A 1 153 ? -15.665 -0.939 0.662 1.00 90.75 153 LEU A O 1
ATOM 1205 N N . ASP A 1 154 ? -16.708 0.507 2.024 1.00 92.50 154 ASP A N 1
ATOM 1206 C CA . ASP A 1 154 ? -17.111 -0.495 3.015 1.00 92.50 154 ASP A CA 1
ATOM 1207 C C . ASP A 1 154 ? -18.078 -1.532 2.407 1.00 92.50 154 ASP A C 1
ATOM 1209 O O . ASP A 1 154 ? -17.987 -2.719 2.709 1.00 92.50 154 ASP A O 1
ATOM 1213 N N . ALA A 1 155 ? -18.960 -1.122 1.488 1.00 90.44 155 ALA A N 1
ATOM 1214 C CA . ALA A 1 155 ? -19.848 -2.042 0.775 1.00 90.44 155 ALA A CA 1
ATOM 1215 C C . ALA A 1 155 ? -19.099 -3.011 -0.160 1.00 90.44 155 ALA A C 1
ATOM 1217 O O . ALA A 1 155 ? -19.553 -4.143 -0.350 1.00 90.44 155 ALA A O 1
ATOM 1218 N N . VAL A 1 156 ? -17.969 -2.588 -0.737 1.00 88.81 156 VAL A N 1
ATOM 1219 C CA . VAL A 1 156 ? -17.089 -3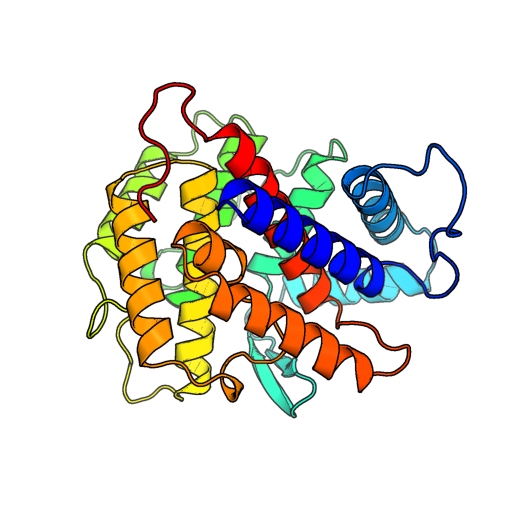.473 -1.516 1.00 88.81 156 VAL A CA 1
ATOM 1220 C C . VAL A 1 156 ? -16.261 -4.368 -0.598 1.00 88.81 156 VAL A C 1
ATOM 1222 O O . VAL A 1 156 ? -16.164 -5.562 -0.851 1.00 88.81 156 VAL A O 1
ATOM 1225 N N . LEU A 1 157 ? -15.740 -3.842 0.513 1.00 91.12 157 LEU A N 1
ATOM 1226 C CA . LEU A 1 157 ? -15.027 -4.643 1.517 1.00 91.12 157 LEU A CA 1
ATOM 1227 C C . LEU A 1 157 ? -15.878 -5.760 2.131 1.00 91.12 157 LEU A C 1
ATOM 1229 O O . LEU A 1 157 ? -15.335 -6.796 2.518 1.00 91.12 157 LEU A O 1
ATOM 1233 N N . ALA A 1 158 ? -17.194 -5.557 2.203 1.00 92.44 158 ALA A N 1
ATOM 1234 C CA . ALA A 1 158 ? -18.162 -6.553 2.651 1.00 92.44 158 ALA A CA 1
ATOM 1235 C C . ALA A 1 158 ? -18.381 -7.709 1.652 1.00 92.44 158 ALA A C 1
ATOM 1237 O O . ALA A 1 158 ? -19.108 -8.651 1.966 1.00 92.44 158 ALA A O 1
ATOM 1238 N N . GLN A 1 159 ? -17.776 -7.650 0.463 1.00 91.75 159 GLN A N 1
ATOM 1239 C CA . GLN A 1 159 ? -17.852 -8.670 -0.584 1.00 91.75 159 GLN A CA 1
ATOM 1240 C C . GLN A 1 159 ? -16.438 -9.177 -0.918 1.00 91.75 159 GLN A C 1
ATOM 1242 O O . GLN A 1 159 ? -15.920 -8.869 -1.992 1.00 91.75 159 GLN A O 1
ATOM 1247 N N . PRO A 1 160 ? -15.779 -9.904 0.006 1.00 93.44 160 PRO A N 1
ATOM 1248 C CA . PRO A 1 160 ? -14.436 -10.419 -0.233 1.00 93.44 160 PRO A CA 1
ATOM 1249 C C . PRO A 1 160 ? -14.415 -11.414 -1.399 1.00 93.44 160 PRO A C 1
ATOM 1251 O O . PRO A 1 160 ? -15.425 -12.051 -1.713 1.00 93.44 160 PRO A O 1
ATOM 1254 N N . GLY A 1 161 ? -13.242 -11.561 -2.014 1.00 92.06 161 GLY A N 1
ATOM 1255 C CA . GLY A 1 161 ? -12.984 -12.653 -2.943 1.00 92.06 161 GLY A CA 1
ATOM 1256 C C . GLY A 1 161 ? -12.808 -13.995 -2.227 1.00 92.06 161 GLY A C 1
ATOM 1257 O O . GLY A 1 161 ? -13.084 -14.141 -1.032 1.00 92.06 161 GLY A O 1
ATOM 1258 N N . GLU A 1 162 ? -12.366 -14.997 -2.984 1.00 91.38 162 GLU A N 1
ATOM 1259 C CA . GLU A 1 162 ? -12.137 -16.348 -2.466 1.00 91.38 162 GLU A CA 1
ATOM 1260 C C . GLU A 1 162 ? -11.094 -16.331 -1.339 1.00 91.38 162 GLU A C 1
ATOM 1262 O O . GLU A 1 162 ? -10.104 -15.602 -1.396 1.00 91.38 162 GLU A O 1
ATOM 1267 N N . ASP A 1 163 ? -11.363 -17.099 -0.279 1.00 92.25 163 ASP A N 1
ATOM 1268 C CA . ASP A 1 163 ? -10.484 -17.279 0.883 1.00 92.25 163 ASP A CA 1
ATOM 1269 C C . ASP A 1 163 ? -9.987 -15.977 1.549 1.00 92.25 163 ASP A C 1
ATOM 1271 O O . ASP A 1 163 ? -8.973 -15.961 2.245 1.00 92.25 163 ASP A O 1
ATOM 1275 N N . GLY A 1 164 ? -10.731 -14.876 1.385 1.00 92.69 164 GLY A N 1
ATOM 1276 C CA . GLY A 1 164 ? -10.472 -13.605 2.063 1.00 92.69 164 GLY A CA 1
ATOM 1277 C C . GLY A 1 164 ? -9.697 -12.567 1.250 1.00 92.69 164 GLY A C 1
ATOM 1278 O O . GLY A 1 164 ? -9.444 -11.481 1.792 1.00 92.69 164 GLY A O 1
ATOM 1279 N N . SER A 1 165 ? -9.380 -12.837 -0.026 1.00 94.56 165 SER A N 1
ATOM 1280 C CA . SER A 1 165 ? -8.777 -11.852 -0.941 1.00 94.56 165 SER A CA 1
ATOM 1281 C C . SER A 1 165 ? -9.626 -10.573 -1.070 1.00 94.56 165 SER A C 1
ATOM 1283 O O . SER A 1 165 ? -10.813 -10.540 -0.714 1.00 94.56 165 SER A O 1
ATOM 1285 N N . LEU A 1 166 ? -9.032 -9.473 -1.547 1.00 91.75 166 LEU A N 1
ATOM 1286 C CA . LEU A 1 166 ? -9.769 -8.218 -1.739 1.00 91.75 166 LEU A CA 1
ATOM 1287 C C . LEU A 1 166 ? -10.721 -8.285 -2.932 1.00 91.75 166 LEU A C 1
ATOM 1289 O O . LEU A 1 166 ? -11.799 -7.695 -2.871 1.00 91.75 166 LEU A O 1
ATOM 1293 N N . HIS A 1 167 ? -10.336 -8.981 -4.000 1.00 89.25 167 HIS A N 1
ATOM 1294 C CA . HIS A 1 167 ? -11.101 -9.124 -5.233 1.00 89.25 167 HIS A CA 1
ATOM 1295 C C . HIS A 1 167 ? -11.265 -10.600 -5.607 1.00 89.25 167 HIS A C 1
ATOM 1297 O O . HIS A 1 167 ? -10.354 -11.413 -5.414 1.00 89.25 167 HIS A O 1
ATOM 1303 N N . PRO A 1 168 ? -12.396 -10.975 -6.227 1.00 88.69 168 PRO A N 1
ATOM 1304 C CA . PRO A 1 168 ? -12.537 -12.298 -6.815 1.00 88.69 168 PRO A CA 1
ATOM 1305 C C . PRO A 1 168 ? -11.529 -12.498 -7.959 1.00 88.69 168 PRO A C 1
ATOM 1307 O O . PRO A 1 168 ? -11.300 -11.605 -8.787 1.00 88.69 168 PRO A O 1
ATOM 1310 N N . MET A 1 169 ? -10.934 -13.691 -8.035 1.00 85.31 169 MET A N 1
ATOM 1311 C CA . MET A 1 169 ? -10.087 -14.070 -9.162 1.00 85.31 169 MET A CA 1
ATOM 1312 C C . MET A 1 169 ? -10.969 -14.382 -10.376 1.00 85.31 169 MET A C 1
ATOM 1314 O O . MET A 1 169 ? -11.777 -15.306 -10.367 1.00 85.31 169 MET A O 1
ATOM 1318 N N . HIS A 1 170 ? -10.831 -13.600 -11.447 1.00 82.25 170 HIS A N 1
ATOM 1319 C CA . HIS A 1 170 ? -11.533 -13.886 -12.697 1.00 82.25 170 HIS A CA 1
ATOM 1320 C C . HIS A 1 170 ? -10.741 -14.891 -13.547 1.00 82.25 170 HIS A C 1
ATOM 1322 O O . HIS A 1 170 ? -9.545 -14.674 -13.751 1.00 82.25 170 HIS A O 1
ATOM 1328 N N . PRO A 1 171 ? -11.394 -15.917 -14.129 1.00 73.12 171 PRO A N 1
ATOM 1329 C CA . PRO A 1 171 ? -10.717 -16.972 -14.892 1.00 73.12 171 PRO A CA 1
ATOM 1330 C C . PRO A 1 171 ? -10.001 -16.452 -16.150 1.00 73.12 171 PRO A C 1
ATOM 1332 O O . PRO A 1 171 ? -9.017 -17.037 -16.588 1.00 73.12 171 PRO A O 1
ATOM 1335 N N . ASP A 1 172 ? -10.449 -15.320 -16.699 1.00 62.28 172 ASP A N 1
ATOM 1336 C CA . ASP A 1 172 ? -9.865 -14.698 -17.896 1.00 62.28 172 ASP A CA 1
ATOM 1337 C C . ASP A 1 172 ? -8.683 -13.757 -17.590 1.00 62.28 172 ASP A C 1
ATOM 1339 O O . ASP A 1 172 ? -8.215 -13.018 -18.464 1.00 62.28 172 ASP A O 1
ATOM 1343 N N . LYS A 1 173 ? -8.219 -13.698 -16.336 1.00 74.06 173 LYS A N 1
ATOM 1344 C CA . LYS A 1 173 ? -7.097 -12.850 -15.920 1.00 74.06 173 LYS A CA 1
ATOM 1345 C C . LYS A 1 173 ? -5.884 -13.711 -15.596 1.00 74.06 173 LYS A C 1
ATOM 1347 O O . LYS A 1 173 ? -6.002 -14.751 -14.962 1.00 74.06 173 LYS A O 1
ATOM 1352 N N . SER A 1 174 ? -4.704 -13.255 -16.021 1.00 85.56 174 SER A N 1
ATOM 1353 C CA . SER A 1 174 ? -3.456 -13.888 -15.596 1.00 85.56 174 SER A CA 1
ATOM 1354 C C . SER A 1 174 ? -3.291 -13.756 -14.084 1.00 85.56 174 SER A C 1
ATOM 1356 O O . SER A 1 174 ? -3.688 -12.737 -13.508 1.00 85.56 174 SER A O 1
ATOM 1358 N N . LEU A 1 175 ? -2.669 -14.763 -13.467 1.00 85.31 175 LEU A N 1
ATOM 1359 C CA . LEU A 1 175 ? -2.341 -14.755 -12.042 1.00 85.31 175 LEU A CA 1
ATOM 1360 C C . LEU A 1 175 ? -1.576 -13.477 -11.671 1.00 85.31 175 LEU A C 1
ATOM 1362 O O . LEU A 1 175 ? -2.032 -12.735 -10.814 1.00 85.31 175 LEU A O 1
ATOM 1366 N N . ASP A 1 176 ? -0.525 -13.132 -12.418 1.00 84.25 176 ASP A N 1
ATOM 1367 C CA . ASP A 1 176 ? 0.268 -11.914 -12.197 1.00 84.25 176 ASP A CA 1
ATOM 1368 C C . ASP A 1 176 ? -0.565 -10.634 -12.274 1.00 84.25 176 ASP A C 1
ATOM 1370 O O . ASP A 1 176 ? -0.340 -9.677 -11.535 1.00 84.25 176 ASP A O 1
ATOM 1374 N N . GLY A 1 177 ? -1.515 -10.585 -13.213 1.00 83.38 177 GLY A N 1
ATOM 1375 C CA . GLY A 1 177 ? -2.396 -9.438 -13.385 1.00 83.38 177 GLY A CA 1
ATOM 1376 C C . GLY A 1 177 ? -3.361 -9.297 -12.214 1.00 83.38 177 GLY A C 1
ATOM 1377 O O . GLY A 1 177 ? -3.642 -8.179 -11.791 1.00 83.38 177 GLY A O 1
ATOM 1378 N N . TRP A 1 178 ? -3.852 -10.416 -11.683 1.00 88.19 178 TRP A N 1
ATOM 1379 C CA . TRP A 1 178 ? -4.712 -10.441 -10.508 1.00 88.19 178 TRP A CA 1
ATOM 1380 C C . TRP A 1 178 ? -3.937 -10.132 -9.219 1.00 88.19 178 TRP A C 1
ATOM 1382 O O . TRP A 1 178 ? -4.304 -9.189 -8.525 1.00 88.19 178 TRP A O 1
ATOM 1392 N N . THR A 1 179 ? -2.814 -10.807 -8.952 1.00 89.25 179 THR A N 1
ATOM 1393 C CA . THR A 1 179 ? -1.962 -10.549 -7.778 1.00 89.25 179 THR A CA 1
ATOM 1394 C C . THR A 1 179 ? -1.510 -9.094 -7.729 1.00 89.25 179 THR A C 1
ATOM 1396 O O . THR A 1 179 ? -1.550 -8.464 -6.677 1.00 89.25 179 THR A O 1
ATOM 1399 N N . TRP A 1 180 ? -1.148 -8.512 -8.874 1.00 86.38 180 TRP A N 1
ATOM 1400 C CA . TRP A 1 180 ? -0.821 -7.091 -8.946 1.00 86.38 180 TRP A CA 1
ATOM 1401 C C . TRP A 1 180 ? -1.984 -6.191 -8.493 1.00 86.38 180 TRP A C 1
ATOM 1403 O O . TRP A 1 180 ? -1.768 -5.260 -7.718 1.00 86.38 180 TRP A O 1
ATOM 1413 N N . ARG A 1 181 ? -3.221 -6.470 -8.934 1.00 86.00 181 ARG A N 1
ATOM 1414 C CA . ARG A 1 181 ? -4.409 -5.702 -8.516 1.00 86.00 181 ARG A CA 1
ATOM 1415 C C . ARG A 1 181 ? -4.666 -5.817 -7.018 1.00 86.00 181 ARG A C 1
ATOM 1417 O O . ARG A 1 181 ? -5.008 -4.816 -6.396 1.00 86.00 181 ARG A O 1
ATOM 1424 N N . GLU A 1 182 ? -4.510 -7.016 -6.472 1.00 91.69 182 GLU A N 1
ATOM 1425 C CA . GLU A 1 182 ? -4.690 -7.277 -5.048 1.00 91.69 182 GLU A CA 1
ATOM 1426 C C . GLU A 1 182 ? -3.703 -6.469 -4.202 1.00 91.69 182 GLU A C 1
ATOM 1428 O O . GLU A 1 182 ? -4.111 -5.708 -3.326 1.00 91.69 182 GLU A O 1
ATOM 1433 N N . LEU A 1 183 ? -2.404 -6.551 -4.515 1.00 91.25 183 LEU A N 1
ATOM 1434 C CA . LEU A 1 183 ? -1.370 -5.817 -3.782 1.00 91.25 183 LEU A CA 1
ATOM 1435 C C . LEU A 1 183 ? -1.590 -4.301 -3.877 1.00 91.25 183 LEU A C 1
ATOM 1437 O O . LEU A 1 183 ? -1.457 -3.577 -2.892 1.00 91.25 183 LEU A O 1
ATOM 1441 N N . LEU A 1 184 ? -1.995 -3.827 -5.054 1.00 87.88 184 LEU A N 1
ATOM 1442 C CA . LEU A 1 184 ? -2.344 -2.433 -5.283 1.00 87.88 184 LEU A CA 1
ATOM 1443 C C . LEU A 1 184 ? -3.573 -1.996 -4.453 1.00 87.88 184 LEU A C 1
ATOM 1445 O O . LEU A 1 184 ? -3.605 -0.874 -3.938 1.00 87.88 184 LEU A O 1
ATOM 1449 N N . GLY A 1 185 ? -4.573 -2.871 -4.314 1.00 90.31 185 GLY A N 1
ATOM 1450 C CA . GLY A 1 185 ? -5.739 -2.672 -3.453 1.00 90.31 185 GLY A CA 1
ATOM 1451 C C . GLY A 1 185 ? -5.371 -2.651 -1.969 1.00 90.31 185 GLY A C 1
ATOM 1452 O O . GLY A 1 185 ? -5.853 -1.787 -1.238 1.00 90.31 185 GLY A O 1
ATOM 1453 N N . LEU A 1 186 ? -4.458 -3.526 -1.536 1.00 94.19 186 LEU A N 1
ATOM 1454 C CA . LEU A 1 186 ? -3.932 -3.556 -0.170 1.00 94.19 186 LEU A CA 1
ATOM 1455 C C . LEU A 1 186 ? -3.242 -2.240 0.200 1.00 94.19 186 LEU A C 1
ATOM 1457 O O . LEU A 1 186 ? -3.480 -1.717 1.290 1.00 94.19 186 LEU A O 1
ATOM 1461 N N . HIS A 1 187 ? -2.444 -1.661 -0.705 1.00 93.06 187 HIS A N 1
ATOM 1462 C CA . HIS A 1 187 ? -1.852 -0.332 -0.496 1.00 93.06 187 HIS A CA 1
ATOM 1463 C C . HIS A 1 187 ? -2.912 0.734 -0.249 1.00 93.06 187 HIS A C 1
ATOM 1465 O O . HIS A 1 187 ? -2.824 1.512 0.702 1.00 93.06 187 HIS A O 1
ATOM 1471 N N . ALA A 1 188 ? -3.920 0.771 -1.124 1.00 90.94 188 ALA A N 1
ATOM 1472 C CA . ALA A 1 188 ? -4.985 1.753 -1.053 1.00 90.94 188 ALA A CA 1
ATOM 1473 C C . ALA A 1 188 ? -5.799 1.578 0.235 1.00 90.94 188 ALA A C 1
ATOM 1475 O O . ALA A 1 188 ? -6.072 2.562 0.919 1.00 90.94 188 ALA A O 1
ATOM 1476 N N . LEU A 1 189 ? -6.124 0.340 0.621 1.00 93.75 189 LEU A N 1
ATOM 1477 C CA . LEU A 1 189 ? -6.844 0.043 1.858 1.00 93.75 189 LEU A CA 1
ATOM 1478 C C . LEU A 1 189 ? -6.034 0.429 3.104 1.00 93.75 189 LEU A C 1
ATOM 1480 O O . LEU A 1 189 ? -6.581 1.057 4.011 1.00 93.75 189 LEU A O 1
ATOM 1484 N N . ALA A 1 190 ? -4.734 0.125 3.137 1.00 94.69 190 ALA A N 1
ATOM 1485 C CA . ALA A 1 190 ? -3.819 0.560 4.195 1.00 94.69 190 ALA A CA 1
ATOM 1486 C C . ALA A 1 190 ? -3.808 2.087 4.348 1.00 94.69 190 ALA A C 1
ATOM 1488 O O . ALA A 1 190 ? -3.838 2.626 5.461 1.00 94.69 190 ALA A O 1
ATOM 1489 N N . HIS A 1 191 ? -3.818 2.796 3.222 1.00 92.38 191 HIS A N 1
ATOM 1490 C CA . HIS A 1 191 ? -3.914 4.242 3.215 1.00 92.38 191 HIS A CA 1
ATOM 1491 C C . HIS A 1 191 ? -5.274 4.726 3.744 1.00 92.38 191 HIS A C 1
ATOM 1493 O O . HIS A 1 191 ? -5.323 5.516 4.689 1.00 92.38 191 HIS A O 1
ATOM 1499 N N . VAL A 1 192 ? -6.387 4.215 3.214 1.00 92.38 192 VAL A N 1
ATOM 1500 C CA . VAL A 1 192 ? -7.733 4.579 3.685 1.00 92.38 192 VAL A CA 1
ATOM 1501 C C . VAL A 1 192 ? -7.877 4.330 5.185 1.00 92.38 192 VAL A C 1
ATOM 1503 O O . VAL A 1 192 ? -8.401 5.193 5.885 1.00 92.38 192 VAL A O 1
ATOM 1506 N N . TYR A 1 193 ? -7.364 3.211 5.700 1.00 93.75 193 TYR A N 1
ATOM 1507 C CA . TYR A 1 193 ? -7.343 2.921 7.133 1.00 93.75 193 TYR A CA 1
ATOM 1508 C C . TYR A 1 193 ? -6.547 3.967 7.927 1.00 93.75 193 TYR A C 1
ATOM 1510 O O . TYR A 1 193 ? -7.011 4.434 8.964 1.00 93.75 193 TYR A O 1
ATOM 1518 N N . THR A 1 194 ? -5.388 4.389 7.420 1.00 91.44 194 THR A N 1
ATOM 1519 C CA . THR A 1 194 ? -4.555 5.420 8.062 1.00 91.44 194 THR A CA 1
ATOM 1520 C C . THR A 1 194 ? -5.267 6.779 8.124 1.00 91.44 194 THR A C 1
ATOM 1522 O O . THR A 1 194 ? -5.112 7.516 9.097 1.00 91.44 194 THR A O 1
ATOM 1525 N N . LEU A 1 195 ? -6.060 7.129 7.105 1.00 89.12 195 LEU A N 1
ATOM 1526 C CA . LEU A 1 195 ? -6.832 8.379 7.071 1.00 89.12 195 LEU A CA 1
ATOM 1527 C C . LEU A 1 195 ? -8.130 8.300 7.882 1.00 89.12 195 LEU A C 1
ATOM 1529 O O . LEU A 1 195 ? -8.520 9.270 8.532 1.00 89.12 195 LEU A O 1
ATOM 1533 N N . HIS A 1 196 ? -8.801 7.153 7.829 1.00 91.44 196 HIS A N 1
ATOM 1534 C CA . HIS A 1 196 ? -10.106 6.906 8.427 1.00 91.44 196 HIS A CA 1
ATOM 1535 C C . HIS A 1 196 ? -10.112 5.532 9.118 1.00 91.44 196 HIS A C 1
ATOM 1537 O O . HIS A 1 196 ? -10.626 4.558 8.548 1.00 91.44 196 HIS A O 1
ATOM 1543 N N . PRO A 1 197 ? -9.567 5.441 10.347 1.00 93.00 197 PRO A N 1
ATOM 1544 C CA . PRO A 1 197 ? -9.488 4.182 11.075 1.00 93.00 197 PRO A CA 1
ATOM 1545 C C . PRO A 1 197 ? -10.872 3.577 11.316 1.00 93.00 197 PRO A C 1
ATOM 1547 O O . PRO A 1 197 ? -11.822 4.266 11.687 1.00 93.00 197 PRO A O 1
ATOM 1550 N N . SER A 1 198 ? -10.984 2.271 11.100 1.00 94.25 198 SER A N 1
ATOM 1551 C CA . SER A 1 198 ? -12.193 1.484 11.346 1.00 94.25 198 SER A CA 1
ATOM 1552 C C . SER A 1 198 ? -11.785 0.049 11.647 1.00 94.25 198 SER A C 1
ATOM 1554 O O . SER A 1 198 ? -10.947 -0.502 10.932 1.00 94.25 198 SER A O 1
ATOM 1556 N N . ALA A 1 199 ? -12.385 -0.556 12.678 1.00 94.06 199 ALA A N 1
ATOM 1557 C CA . ALA A 1 199 ? -12.127 -1.951 13.035 1.00 94.06 199 ALA A CA 1
ATOM 1558 C C . ALA A 1 199 ? -12.422 -2.885 11.852 1.00 94.06 199 ALA A C 1
ATOM 1560 O O . ALA A 1 199 ? -11.566 -3.668 11.466 1.00 94.06 199 ALA A O 1
ATOM 1561 N N . HIS A 1 200 ? -13.560 -2.683 11.178 1.00 95.06 200 HIS A N 1
ATOM 1562 C CA . HIS A 1 200 ? -13.942 -3.462 10.000 1.00 95.06 200 HIS A CA 1
ATOM 1563 C C . HIS A 1 200 ? -12.889 -3.411 8.878 1.00 95.06 200 HIS A C 1
ATOM 1565 O O . HIS A 1 200 ? -12.574 -4.432 8.274 1.00 95.06 200 HIS A O 1
ATOM 1571 N N . ARG A 1 201 ? -12.303 -2.234 8.615 1.00 95.38 201 ARG A N 1
ATOM 1572 C CA . ARG A 1 201 ? -11.268 -2.078 7.577 1.00 95.38 201 ARG A CA 1
ATOM 1573 C C . ARG A 1 201 ? -9.957 -2.738 7.978 1.00 95.38 201 ARG A C 1
ATOM 1575 O O . ARG A 1 201 ? -9.288 -3.303 7.120 1.00 95.38 201 ARG A O 1
ATOM 1582 N N . LEU A 1 202 ? -9.596 -2.668 9.260 1.00 95.56 202 LEU A N 1
ATOM 1583 C CA . LEU A 1 202 ? -8.418 -3.353 9.783 1.00 95.56 202 LEU A CA 1
ATOM 1584 C C . LEU A 1 202 ? -8.576 -4.873 9.696 1.00 95.56 202 LEU A C 1
ATOM 1586 O O . LEU A 1 202 ? -7.646 -5.548 9.262 1.00 95.56 202 LEU A O 1
ATOM 1590 N N . ASP A 1 203 ? -9.743 -5.397 10.064 1.00 96.06 203 ASP A N 1
ATOM 1591 C CA . ASP A 1 203 ? -10.042 -6.828 9.983 1.00 96.06 203 ASP A CA 1
ATOM 1592 C C . ASP A 1 203 ? -9.980 -7.308 8.529 1.00 96.06 203 ASP A C 1
ATOM 1594 O O . ASP A 1 203 ? -9.278 -8.271 8.225 1.00 96.06 203 ASP A O 1
ATOM 1598 N N . ARG A 1 204 ? -10.582 -6.557 7.597 1.00 96.81 204 ARG A N 1
ATOM 1599 C CA . ARG A 1 204 ? -10.483 -6.868 6.165 1.00 96.81 204 ARG A CA 1
ATOM 1600 C C . ARG A 1 204 ? -9.065 -6.781 5.610 1.00 96.81 204 ARG A C 1
ATOM 1602 O O . ARG A 1 204 ? -8.675 -7.631 4.814 1.00 96.81 204 ARG A O 1
ATOM 1609 N N . LEU A 1 205 ? -8.276 -5.797 6.042 1.00 96.44 205 LEU A N 1
ATOM 1610 C CA . LEU A 1 205 ? -6.866 -5.694 5.667 1.00 96.44 205 LEU A CA 1
ATOM 1611 C C . LEU A 1 205 ? -6.079 -6.921 6.149 1.00 96.44 205 LEU A C 1
ATOM 1613 O O . LEU A 1 205 ? -5.295 -7.474 5.385 1.00 96.44 205 LEU A O 1
ATOM 1617 N N . ARG A 1 206 ? -6.301 -7.368 7.391 1.00 96.88 206 ARG A N 1
ATOM 1618 C CA . ARG A 1 206 ? -5.637 -8.547 7.970 1.00 96.88 206 ARG A CA 1
ATOM 1619 C C . ARG A 1 206 ? -6.005 -9.836 7.256 1.00 96.88 206 ARG A C 1
ATOM 1621 O O . ARG A 1 206 ? -5.115 -10.607 6.927 1.00 96.88 206 ARG A O 1
ATOM 1628 N N . GLU A 1 207 ? -7.288 -10.054 7.006 1.00 97.12 207 GLU A N 1
ATOM 1629 C CA . GLU A 1 207 ? -7.784 -11.228 6.287 1.00 97.12 207 GLU A CA 1
ATOM 1630 C C . GLU A 1 207 ? -7.203 -11.300 4.862 1.00 97.12 207 GLU A C 1
ATOM 1632 O O . GLU A 1 207 ? -6.689 -12.342 4.464 1.00 97.12 207 GLU A O 1
ATOM 1637 N N . ALA A 1 208 ? -7.187 -10.186 4.121 1.00 96.62 208 ALA A N 1
ATOM 1638 C CA . ALA A 1 208 ? -6.565 -10.154 2.797 1.00 96.62 208 ALA A CA 1
ATOM 1639 C C . ALA A 1 208 ? -5.043 -10.375 2.860 1.00 96.62 208 ALA A C 1
ATOM 1641 O O . ALA A 1 208 ? -4.484 -11.112 2.053 1.00 96.62 208 ALA A O 1
ATOM 1642 N N . VAL A 1 209 ? -4.349 -9.793 3.843 1.00 96.44 209 VAL A N 1
ATOM 1643 C CA . VAL A 1 209 ? -2.915 -10.057 4.044 1.00 96.44 209 VAL A CA 1
ATOM 1644 C C . VAL A 1 209 ? -2.650 -11.525 4.386 1.00 96.44 209 VAL A C 1
ATOM 1646 O O . VAL A 1 209 ? -1.693 -12.089 3.858 1.00 96.44 209 VAL A O 1
ATOM 1649 N N . ALA A 1 210 ? -3.485 -12.153 5.216 1.00 96.25 210 ALA A N 1
ATOM 1650 C CA . ALA A 1 210 ? -3.375 -13.574 5.539 1.00 96.25 210 ALA A CA 1
ATOM 1651 C C . ALA A 1 210 ? -3.513 -14.438 4.277 1.00 96.25 210 ALA A C 1
ATOM 1653 O O . ALA A 1 210 ? -2.660 -15.285 4.029 1.00 96.25 210 ALA A O 1
ATOM 1654 N N . PHE A 1 211 ? -4.487 -14.134 3.410 1.00 95.12 211 PHE A N 1
ATOM 1655 C CA . PHE A 1 211 ? -4.591 -14.779 2.101 1.00 95.12 211 PHE A CA 1
ATOM 1656 C C . PHE A 1 211 ? -3.275 -14.670 1.310 1.00 95.12 211 PHE A C 1
ATOM 1658 O O . PHE A 1 211 ? -2.786 -15.662 0.768 1.00 95.12 211 PHE A O 1
ATOM 1665 N N . HIS A 1 212 ? -2.664 -13.481 1.251 1.00 93.56 212 HIS A N 1
ATOM 1666 C CA . HIS A 1 212 ? -1.410 -13.296 0.517 1.00 93.56 212 HIS A CA 1
ATOM 1667 C C . HIS A 1 212 ? -0.223 -14.023 1.149 1.00 93.56 212 HIS A C 1
ATOM 1669 O O . HIS A 1 212 ? 0.635 -14.495 0.406 1.00 93.56 212 HIS A O 1
ATOM 1675 N N . MET A 1 213 ? -0.179 -14.152 2.475 1.00 92.81 213 MET A N 1
ATOM 1676 C CA . MET A 1 213 ? 0.835 -14.962 3.153 1.00 92.81 213 MET A CA 1
ATOM 1677 C C . MET A 1 213 ? 0.786 -16.428 2.728 1.00 92.81 213 MET A C 1
ATOM 1679 O O . MET A 1 213 ? 1.839 -17.040 2.564 1.00 92.81 213 MET A O 1
ATOM 1683 N N . ASP A 1 214 ? -0.415 -16.958 2.517 1.00 93.56 214 ASP A N 1
ATOM 1684 C CA . ASP A 1 214 ? -0.602 -18.367 2.182 1.00 93.56 214 ASP A CA 1
ATOM 1685 C C . ASP A 1 214 ? -0.479 -18.637 0.674 1.00 93.56 214 ASP A C 1
ATOM 1687 O O . ASP A 1 214 ? -0.047 -19.717 0.268 1.00 93.56 214 ASP A O 1
ATOM 1691 N N . ASN A 1 215 ? -0.827 -17.658 -0.170 1.00 90.44 215 ASN A N 1
ATOM 1692 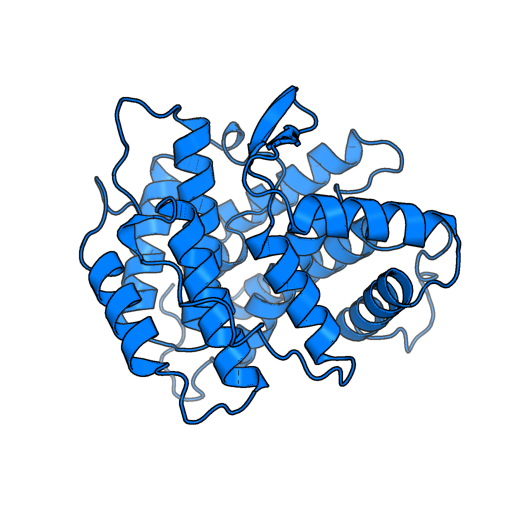C CA . ASN A 1 215 ? -1.032 -17.885 -1.606 1.00 90.44 215 ASN A CA 1
ATOM 1693 C C . ASN A 1 215 ? -0.077 -17.116 -2.531 1.00 90.44 215 ASN A C 1
ATOM 1695 O O . ASN A 1 215 ? 0.012 -17.433 -3.718 1.00 90.44 215 ASN A O 1
ATOM 1699 N N . THR A 1 216 ? 0.637 -16.097 -2.043 1.00 87.44 216 THR A N 1
ATOM 1700 C CA . THR A 1 216 ? 1.499 -15.268 -2.904 1.00 87.44 216 THR A CA 1
ATOM 1701 C C . THR A 1 216 ? 2.935 -15.738 -2.849 1.00 87.44 216 THR A C 1
ATOM 1703 O O . THR A 1 216 ? 3.588 -15.671 -1.811 1.00 87.44 216 THR A O 1
ATOM 1706 N N . GLN A 1 217 ? 3.441 -16.181 -3.995 1.00 83.81 217 GLN A N 1
ATOM 1707 C CA . GLN A 1 217 ? 4.845 -16.527 -4.127 1.00 83.81 217 GLN A CA 1
ATOM 1708 C C . GLN A 1 217 ? 5.715 -15.254 -4.164 1.00 83.81 217 GLN A C 1
ATOM 1710 O O . GLN A 1 217 ? 5.268 -14.227 -4.686 1.00 83.81 217 GLN A O 1
ATOM 1715 N N . PRO A 1 218 ? 6.949 -15.290 -3.629 1.00 74.50 218 PRO A N 1
ATOM 1716 C CA . PRO A 1 218 ? 7.843 -14.128 -3.614 1.00 74.50 218 PRO A CA 1
ATOM 1717 C C . PRO A 1 218 ? 8.157 -13.551 -5.005 1.00 74.50 218 PRO A C 1
ATOM 1719 O O . PRO A 1 218 ? 8.353 -12.350 -5.162 1.00 74.50 218 PRO A O 1
ATOM 1722 N N . ASP A 1 219 ? 8.168 -14.381 -6.045 1.00 76.00 219 ASP A N 1
ATOM 1723 C CA . ASP A 1 219 ? 8.384 -13.953 -7.431 1.00 76.00 219 ASP A CA 1
ATOM 1724 C C . ASP A 1 219 ? 7.188 -13.192 -8.030 1.00 76.00 219 ASP A C 1
ATOM 1726 O O . ASP A 1 219 ? 7.369 -12.397 -8.954 1.00 76.00 219 ASP A O 1
ATOM 1730 N N . ASN A 1 220 ? 5.989 -13.336 -7.454 1.00 75.38 220 ASN A N 1
ATOM 1731 C CA . ASN A 1 220 ? 4.808 -12.565 -7.852 1.00 75.38 220 ASN A CA 1
ATOM 1732 C C . ASN A 1 220 ? 4.840 -11.121 -7.323 1.00 75.38 220 ASN A C 1
ATOM 1734 O O . ASN A 1 220 ? 4.085 -10.267 -7.801 1.00 75.38 220 ASN A O 1
ATOM 1738 N N . THR A 1 221 ? 5.702 -10.810 -6.347 1.00 64.75 221 THR A N 1
ATOM 1739 C CA . THR A 1 221 ? 5.938 -9.429 -5.914 1.00 64.75 221 THR A CA 1
ATOM 1740 C C . THR A 1 221 ? 6.951 -8.769 -6.849 1.00 64.75 221 THR A C 1
ATOM 1742 O O . THR A 1 221 ? 8.160 -8.863 -6.680 1.00 64.75 221 THR A O 1
ATOM 1745 N N . THR A 1 222 ? 6.430 -8.122 -7.893 1.00 67.88 222 THR A N 1
ATOM 1746 C CA . THR A 1 222 ? 7.132 -7.623 -9.088 1.00 67.88 222 THR A CA 1
ATOM 1747 C C . THR A 1 222 ? 8.165 -6.510 -8.839 1.00 67.88 222 THR A C 1
ATOM 1749 O O . THR A 1 222 ? 7.972 -5.424 -9.361 1.00 67.88 222 THR A O 1
ATOM 1752 N N . ASN A 1 223 ? 9.227 -6.712 -8.045 1.00 82.75 223 ASN A N 1
ATOM 1753 C CA . ASN A 1 223 ? 10.274 -5.717 -7.700 1.00 82.75 223 ASN A CA 1
ATOM 1754 C C . ASN A 1 223 ? 9.777 -4.353 -7.156 1.00 82.75 223 ASN A C 1
ATOM 1756 O O . ASN A 1 223 ? 10.539 -3.391 -7.011 1.00 82.75 223 ASN A O 1
ATOM 1760 N N . GLN A 1 224 ? 8.488 -4.282 -6.837 1.00 87.50 224 GLN A N 1
ATOM 1761 C CA . GLN A 1 224 ? 7.753 -3.100 -6.427 1.00 87.50 224 GLN A CA 1
ATOM 1762 C C . GLN A 1 224 ? 7.048 -3.416 -5.104 1.00 87.50 224 GLN A C 1
ATOM 1764 O O . GLN A 1 224 ? 6.384 -4.450 -4.993 1.00 87.50 224 GLN A O 1
ATOM 1769 N N . PRO A 1 225 ? 7.159 -2.538 -4.095 1.00 90.56 225 PRO A N 1
ATOM 1770 C CA . PRO A 1 225 ? 6.668 -2.783 -2.744 1.00 90.56 225 PRO A CA 1
ATOM 1771 C C . PRO A 1 225 ? 5.183 -2.422 -2.644 1.00 90.56 225 PRO A C 1
ATOM 1773 O O . PRO A 1 225 ? 4.780 -1.590 -1.834 1.00 90.56 225 PRO A O 1
ATOM 1776 N N . TRP A 1 226 ? 4.377 -3.022 -3.521 1.00 89.12 226 TRP A N 1
ATOM 1777 C CA . TRP A 1 226 ? 2.984 -2.654 -3.755 1.00 89.12 226 TRP A CA 1
ATOM 1778 C C . TRP A 1 226 ? 2.104 -2.725 -2.517 1.00 89.12 226 TRP A C 1
ATOM 1780 O O . TRP A 1 226 ? 1.108 -2.040 -2.501 1.00 89.12 226 TRP A O 1
ATOM 1790 N N . ALA A 1 227 ? 2.428 -3.529 -1.507 1.00 93.19 227 ALA A N 1
ATOM 1791 C CA . ALA A 1 227 ? 1.585 -3.709 -0.322 1.00 93.19 227 ALA A CA 1
ATOM 1792 C C . ALA A 1 227 ? 2.376 -3.551 0.983 1.00 93.19 227 ALA A C 1
ATOM 1794 O O . ALA A 1 227 ? 1.917 -3.964 2.049 1.00 93.19 227 ALA A O 1
ATOM 1795 N N . LEU A 1 228 ? 3.558 -2.929 0.918 1.00 94.88 228 LEU A N 1
ATOM 1796 C CA . LEU A 1 228 ? 4.457 -2.771 2.057 1.00 94.88 228 LEU A CA 1
ATOM 1797 C C . LEU A 1 228 ? 3.762 -2.219 3.315 1.00 94.88 228 LEU A C 1
ATOM 1799 O O . LEU A 1 228 ? 3.934 -2.816 4.381 1.00 94.88 228 LEU A O 1
ATOM 1803 N N . PRO A 1 229 ? 2.961 -1.132 3.252 1.00 95.00 229 PRO A N 1
ATOM 1804 C CA . PRO A 1 229 ? 2.309 -0.617 4.448 1.00 95.00 229 PRO A CA 1
ATOM 1805 C C . PRO A 1 229 ? 1.245 -1.586 4.973 1.00 95.00 229 PRO A C 1
ATOM 1807 O O . PRO A 1 229 ? 1.143 -1.759 6.184 1.00 95.00 229 PRO A O 1
ATOM 1810 N N . ALA A 1 230 ? 0.504 -2.268 4.093 1.00 96.12 230 ALA A N 1
ATOM 1811 C CA . ALA A 1 230 ? -0.522 -3.234 4.481 1.00 96.12 230 ALA A CA 1
ATOM 1812 C C . ALA A 1 230 ? 0.060 -4.389 5.300 1.00 96.12 230 ALA A C 1
ATOM 1814 O O . ALA A 1 230 ? -0.472 -4.721 6.358 1.00 96.12 230 ALA A O 1
ATOM 1815 N N . PHE A 1 231 ? 1.188 -4.948 4.856 1.00 96.06 231 PHE A N 1
ATOM 1816 C CA . PHE A 1 231 ? 1.858 -6.040 5.557 1.00 96.06 231 PHE A CA 1
ATOM 1817 C C . PHE A 1 231 ? 2.341 -5.634 6.947 1.00 96.06 231 PHE A C 1
ATOM 1819 O O . PHE A 1 231 ? 2.144 -6.378 7.903 1.00 96.06 231 PHE A O 1
ATOM 1826 N N . VAL A 1 232 ? 2.898 -4.431 7.104 1.00 95.69 232 VAL A N 1
ATOM 1827 C CA . VAL A 1 232 ? 3.302 -3.944 8.431 1.00 95.69 232 VAL A CA 1
ATOM 1828 C C . VAL A 1 232 ? 2.090 -3.717 9.336 1.00 95.69 232 VAL A C 1
ATOM 1830 O O . VAL A 1 232 ? 2.120 -4.136 10.489 1.00 95.69 232 VAL A O 1
ATOM 1833 N N . ILE A 1 233 ? 1.020 -3.093 8.826 1.00 94.56 233 ILE A N 1
ATOM 1834 C CA . ILE A 1 233 ? -0.211 -2.822 9.592 1.00 94.56 233 ILE A CA 1
ATOM 1835 C C . ILE A 1 233 ? -0.856 -4.122 10.081 1.00 94.56 233 ILE A C 1
ATOM 1837 O O . ILE A 1 233 ? -1.300 -4.211 11.224 1.00 94.56 233 ILE A O 1
ATOM 1841 N N . ALA A 1 234 ? -0.906 -5.133 9.219 1.00 95.25 234 ALA A N 1
ATOM 1842 C CA . ALA A 1 234 ? -1.499 -6.423 9.534 1.00 95.25 234 ALA A CA 1
ATOM 1843 C C . ALA A 1 234 ? -0.599 -7.320 10.406 1.00 95.25 234 ALA A C 1
ATOM 1845 O O . ALA A 1 234 ? -1.053 -8.375 10.835 1.00 95.25 234 ALA A O 1
ATOM 1846 N N . GLY A 1 235 ? 0.652 -6.926 10.679 1.00 94.19 235 GLY A N 1
ATOM 1847 C CA . GLY A 1 235 ? 1.608 -7.732 11.449 1.00 94.19 235 GLY A CA 1
ATOM 1848 C C . GLY A 1 235 ? 2.440 -8.724 10.634 1.00 94.19 235 GLY A C 1
ATOM 1849 O O . GLY A 1 235 ? 3.305 -9.394 11.194 1.00 94.19 235 GLY A O 1
ATOM 1850 N N . ALA A 1 236 ? 2.249 -8.790 9.317 1.00 94.31 236 ALA A N 1
ATOM 1851 C CA . ALA A 1 236 ? 3.003 -9.633 8.389 1.00 94.31 236 ALA A CA 1
ATOM 1852 C C . ALA A 1 236 ? 4.385 -9.033 8.055 1.00 94.31 236 ALA A C 1
ATOM 1854 O O . ALA A 1 236 ? 4.743 -8.804 6.899 1.00 94.31 236 ALA A O 1
ATOM 1855 N N . VAL A 1 237 ? 5.183 -8.752 9.089 1.00 92.62 237 VAL A N 1
ATOM 1856 C CA . VAL A 1 237 ? 6.476 -8.051 8.981 1.00 92.62 237 VAL A CA 1
ATOM 1857 C C . VAL A 1 237 ? 7.458 -8.776 8.055 1.00 92.62 237 VAL A C 1
ATOM 1859 O O . VAL A 1 237 ? 8.222 -8.120 7.354 1.00 92.62 237 VAL A O 1
ATOM 1862 N N . THR A 1 238 ? 7.418 -10.107 8.002 1.00 90.75 238 THR A N 1
ATOM 1863 C CA . THR A 1 238 ? 8.293 -10.909 7.134 1.00 90.75 238 THR A CA 1
ATOM 1864 C C . THR A 1 238 ? 8.036 -10.654 5.648 1.00 90.75 238 THR A C 1
ATOM 1866 O O . THR A 1 238 ? 8.991 -10.508 4.892 1.00 90.75 238 THR A O 1
ATOM 1869 N N . LEU A 1 239 ? 6.774 -10.513 5.221 1.00 90.38 239 LEU A N 1
ATOM 1870 C CA . LEU A 1 239 ? 6.441 -10.134 3.841 1.00 90.38 239 LEU A CA 1
ATOM 1871 C C . LEU A 1 239 ? 6.867 -8.697 3.525 1.00 90.38 239 LEU A C 1
ATOM 1873 O O . LEU A 1 239 ? 7.336 -8.413 2.426 1.00 90.38 239 LEU A O 1
ATOM 1877 N N . ALA A 1 240 ? 6.736 -7.786 4.492 1.00 92.94 240 ALA A N 1
ATOM 1878 C CA . ALA A 1 240 ? 7.210 -6.414 4.337 1.00 92.94 240 ALA A CA 1
ATOM 1879 C C . ALA A 1 240 ? 8.740 -6.355 4.150 1.00 92.94 240 ALA A C 1
ATOM 1881 O O . ALA A 1 240 ? 9.238 -5.648 3.274 1.00 92.94 240 ALA A O 1
ATOM 1882 N N . GLU A 1 241 ? 9.493 -7.115 4.952 1.00 92.25 241 GLU A N 1
ATOM 1883 C CA . GLU A 1 241 ? 10.947 -7.250 4.809 1.00 92.25 241 GLU A CA 1
ATOM 1884 C C . GLU A 1 241 ? 11.329 -7.881 3.469 1.00 92.25 241 GLU A C 1
ATOM 1886 O O . GLU A 1 241 ? 12.251 -7.391 2.815 1.00 92.25 241 GLU A O 1
ATOM 1891 N N . GLN A 1 242 ? 10.593 -8.907 3.037 1.00 90.69 242 GLN A N 1
ATOM 1892 C CA . GLN A 1 242 ? 10.794 -9.549 1.743 1.00 90.69 242 GLN A CA 1
ATOM 1893 C C . GLN A 1 242 ? 10.624 -8.547 0.592 1.00 90.69 242 GLN A C 1
ATOM 1895 O O . GLN A 1 242 ? 11.529 -8.415 -0.226 1.00 90.69 242 GLN A O 1
ATOM 1900 N N . GLN A 1 243 ? 9.551 -7.746 0.579 1.00 91.88 243 GLN A N 1
ATOM 1901 C CA . GLN A 1 243 ? 9.356 -6.725 -0.460 1.00 91.88 243 GLN A CA 1
ATOM 1902 C C . GLN A 1 243 ? 10.489 -5.690 -0.502 1.00 91.88 243 GLN A C 1
ATOM 1904 O O . GLN A 1 243 ? 10.917 -5.285 -1.582 1.00 91.88 243 GLN A O 1
ATOM 1909 N N . LEU A 1 244 ? 11.002 -5.256 0.655 1.00 93.50 244 LEU A N 1
ATOM 1910 C CA . LEU A 1 244 ? 12.157 -4.352 0.696 1.00 93.50 244 LEU A CA 1
ATOM 1911 C C . LEU A 1 244 ? 13.422 -5.022 0.152 1.00 93.50 244 LEU A C 1
ATOM 1913 O O . LEU A 1 244 ? 14.181 -4.390 -0.586 1.00 93.50 244 LEU A O 1
ATOM 1917 N N . HIS A 1 245 ? 13.644 -6.287 0.504 1.00 91.56 245 HIS A N 1
ATOM 1918 C CA . HIS A 1 245 ? 14.766 -7.065 0.001 1.00 91.56 245 HIS A CA 1
ATOM 1919 C C . HIS A 1 245 ? 14.695 -7.228 -1.521 1.00 91.56 245 HIS A C 1
ATOM 1921 O O . HIS A 1 245 ? 15.698 -7.004 -2.195 1.00 91.56 245 HIS A O 1
ATOM 1927 N N . ASP A 1 246 ? 13.520 -7.518 -2.076 1.00 91.00 246 ASP A N 1
ATOM 1928 C CA . ASP A 1 246 ? 13.331 -7.683 -3.521 1.00 91.00 246 ASP A CA 1
ATOM 1929 C C . ASP A 1 246 ? 13.566 -6.376 -4.278 1.00 91.00 246 ASP A C 1
ATOM 1931 O O . ASP A 1 246 ? 14.224 -6.364 -5.321 1.00 91.00 246 ASP A O 1
ATOM 1935 N N . VAL A 1 247 ? 13.128 -5.247 -3.713 1.00 92.31 247 VAL A N 1
ATOM 1936 C CA . VAL A 1 247 ? 13.459 -3.917 -4.240 1.00 92.31 247 VAL A CA 1
ATOM 1937 C C . VAL A 1 247 ? 14.971 -3.684 -4.247 1.00 92.31 247 VAL A C 1
ATOM 1939 O O . VAL A 1 247 ? 15.509 -3.198 -5.241 1.00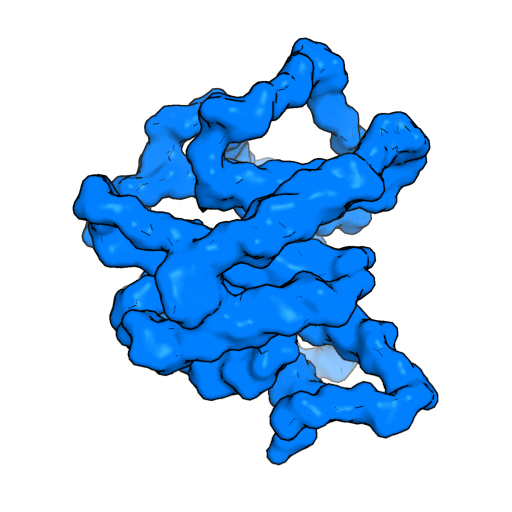 92.31 247 VAL A O 1
ATOM 1942 N N . MET A 1 248 ? 15.674 -4.018 -3.160 1.00 93.00 248 MET A N 1
ATOM 1943 C CA . MET A 1 248 ? 17.130 -3.850 -3.061 1.00 93.00 248 MET A CA 1
ATOM 1944 C C . MET A 1 248 ? 17.888 -4.763 -4.028 1.00 93.00 248 MET A C 1
ATOM 1946 O O . MET A 1 248 ? 18.819 -4.311 -4.697 1.00 93.00 248 MET A O 1
ATOM 1950 N N . ALA A 1 249 ? 17.482 -6.029 -4.116 1.00 92.19 249 ALA A N 1
ATOM 1951 C CA . ALA A 1 249 ? 18.064 -7.008 -5.019 1.00 92.19 249 ALA A CA 1
ATOM 1952 C C . ALA A 1 249 ? 17.884 -6.559 -6.470 1.00 92.19 249 ALA A C 1
ATOM 1954 O O . ALA A 1 249 ? 18.864 -6.485 -7.209 1.00 92.19 249 ALA A O 1
ATOM 1955 N N . HIS A 1 250 ? 16.675 -6.152 -6.858 1.00 90.94 250 HIS A N 1
ATOM 1956 C CA . HIS A 1 250 ? 16.427 -5.645 -8.200 1.00 90.94 250 HIS A CA 1
ATOM 1957 C C . HIS A 1 250 ? 17.197 -4.351 -8.484 1.00 90.94 250 HIS A C 1
ATOM 1959 O O . HIS A 1 250 ? 17.886 -4.275 -9.498 1.00 90.94 250 HIS A O 1
ATOM 1965 N N . ALA A 1 251 ? 17.180 -3.374 -7.572 1.00 90.75 251 ALA A N 1
ATOM 1966 C CA . ALA A 1 251 ? 17.939 -2.134 -7.727 1.00 90.75 251 ALA A CA 1
ATOM 1967 C C . ALA A 1 251 ? 19.433 -2.390 -7.976 1.00 90.75 251 ALA A C 1
ATOM 1969 O O . ALA A 1 251 ? 20.034 -1.678 -8.770 1.00 90.75 251 ALA A O 1
ATOM 1970 N N . SER A 1 252 ? 20.022 -3.423 -7.359 1.00 92.69 252 SER A N 1
ATOM 1971 C CA . SER A 1 252 ? 21.432 -3.796 -7.568 1.00 92.69 252 SER A CA 1
ATOM 1972 C C . SER A 1 252 ? 21.748 -4.327 -8.973 1.00 92.69 252 SER A C 1
ATOM 1974 O O . SER A 1 252 ? 22.912 -4.379 -9.364 1.00 92.69 252 SER A O 1
ATOM 1976 N N . THR A 1 253 ? 20.721 -4.718 -9.733 1.00 92.50 253 THR A N 1
ATOM 1977 C CA . THR A 1 253 ? 20.852 -5.156 -11.130 1.00 92.50 253 THR A CA 1
ATOM 1978 C C . THR A 1 253 ? 20.731 -4.007 -12.132 1.00 92.50 253 THR A C 1
ATOM 1980 O O . THR A 1 253 ? 21.045 -4.192 -13.308 1.00 92.50 253 THR A O 1
ATOM 1983 N N . LEU A 1 254 ? 20.302 -2.822 -11.685 1.00 88.31 254 LEU A N 1
ATOM 1984 C CA . LEU A 1 254 ? 20.073 -1.663 -12.545 1.00 88.31 254 LEU A CA 1
ATOM 1985 C C . LEU A 1 254 ? 21.294 -0.734 -12.595 1.00 88.31 254 LEU A C 1
ATOM 1987 O O . LEU A 1 254 ? 22.027 -0.617 -11.607 1.00 88.31 254 LEU A O 1
ATOM 1991 N N . PRO A 1 255 ? 21.510 -0.009 -13.711 1.00 86.81 255 PRO A N 1
ATOM 1992 C CA . PRO A 1 255 ? 22.522 1.040 -13.774 1.00 86.81 255 PRO A CA 1
ATOM 1993 C C . PRO A 1 255 ? 22.368 2.041 -12.619 1.00 86.81 255 PRO A C 1
ATOM 1995 O O . PRO A 1 255 ? 21.272 2.524 -12.340 1.00 86.81 255 PRO A O 1
ATOM 1998 N N . GLY A 1 256 ? 23.471 2.338 -11.930 1.00 87.81 256 GLY A N 1
ATOM 1999 C CA . GLY A 1 256 ? 23.476 3.260 -10.789 1.00 87.81 256 GLY A CA 1
ATOM 2000 C C . GLY A 1 256 ? 22.980 2.659 -9.467 1.00 87.81 256 GLY A C 1
ATOM 2001 O O . GLY A 1 256 ? 22.955 3.371 -8.463 1.00 87.81 256 GLY A O 1
ATOM 2002 N N . ASN A 1 257 ? 22.636 1.364 -9.429 1.00 91.50 257 ASN A N 1
ATOM 2003 C CA . ASN A 1 257 ? 22.173 0.633 -8.241 1.00 91.50 257 ASN A CA 1
ATOM 2004 C C . ASN A 1 257 ? 20.943 1.267 -7.564 1.00 91.50 257 ASN A C 1
ATOM 2006 O O . ASN A 1 257 ? 20.907 1.445 -6.340 1.00 91.50 257 ASN A O 1
ATOM 2010 N N . ARG A 1 258 ? 19.952 1.680 -8.361 1.00 88.19 258 ARG A N 1
ATOM 2011 C CA . ARG A 1 258 ? 18.819 2.501 -7.909 1.00 88.19 258 ARG A CA 1
ATOM 2012 C C . ARG A 1 258 ? 17.483 1.849 -8.228 1.00 88.19 258 ARG A C 1
ATOM 2014 O O . ARG A 1 258 ? 17.322 1.348 -9.335 1.00 88.19 258 ARG A O 1
ATOM 2021 N N . PRO A 1 259 ? 16.504 1.897 -7.306 1.00 89.19 259 PRO A N 1
ATOM 2022 C CA . PRO A 1 259 ? 15.155 1.468 -7.632 1.00 89.19 259 PRO A CA 1
ATOM 2023 C C . PRO A 1 259 ? 14.549 2.361 -8.726 1.00 89.19 259 PRO A C 1
ATOM 2025 O O . PRO A 1 259 ? 14.786 3.577 -8.706 1.00 89.19 259 PRO A O 1
ATOM 2028 N N . PRO A 1 260 ? 13.708 1.814 -9.619 1.00 86.50 260 PRO A N 1
ATOM 2029 C CA . PRO A 1 260 ? 12.966 2.605 -10.597 1.00 86.50 260 PRO A CA 1
ATOM 2030 C C . PRO A 1 260 ? 12.094 3.671 -9.927 1.00 86.50 260 PRO A C 1
ATOM 2032 O O . PRO A 1 260 ? 11.646 3.491 -8.793 1.00 86.50 260 PRO A O 1
ATOM 2035 N N . VAL A 1 261 ? 11.785 4.759 -10.641 1.00 81.25 261 VAL A N 1
ATOM 2036 C CA . VAL A 1 261 ? 11.041 5.907 -10.082 1.00 81.25 261 VAL A CA 1
ATOM 2037 C C . VAL A 1 261 ? 9.720 5.487 -9.431 1.00 81.25 261 VAL A C 1
ATOM 2039 O O . VAL A 1 261 ? 9.416 5.934 -8.331 1.00 81.25 261 VAL A O 1
ATOM 2042 N N . ILE A 1 262 ? 8.958 4.582 -10.061 1.00 81.44 262 ILE A N 1
ATOM 2043 C CA . ILE A 1 262 ? 7.675 4.094 -9.524 1.00 81.44 262 ILE A CA 1
ATOM 2044 C C . ILE A 1 262 ? 7.880 3.404 -8.174 1.00 81.44 262 ILE A C 1
ATOM 2046 O O . ILE A 1 262 ? 7.153 3.681 -7.221 1.00 81.44 262 ILE A O 1
ATOM 2050 N N . THR A 1 263 ? 8.912 2.567 -8.070 1.00 88.62 263 THR A N 1
ATOM 2051 C CA . THR A 1 263 ? 9.308 1.923 -6.817 1.00 88.62 263 THR A CA 1
ATOM 2052 C C . THR A 1 263 ? 9.665 2.965 -5.758 1.00 88.62 263 THR A C 1
ATOM 2054 O O . THR A 1 263 ? 9.183 2.874 -4.631 1.00 88.62 263 THR A O 1
ATOM 2057 N N . GLY A 1 264 ? 10.425 4.004 -6.117 1.00 88.25 264 GLY A N 1
ATOM 2058 C CA . GLY A 1 264 ? 10.730 5.123 -5.223 1.00 88.25 264 GLY A CA 1
ATOM 2059 C C . GLY A 1 264 ? 9.491 5.854 -4.699 1.00 88.25 264 GLY A C 1
ATOM 2060 O O . GLY A 1 264 ? 9.415 6.159 -3.508 1.00 88.25 264 GLY A O 1
ATOM 2061 N N . LEU A 1 265 ? 8.497 6.095 -5.558 1.00 85.00 265 LEU A N 1
ATOM 2062 C CA . LEU A 1 265 ? 7.234 6.740 -5.183 1.00 85.00 265 LEU A CA 1
ATOM 2063 C C . LEU A 1 265 ? 6.397 5.866 -4.231 1.00 85.00 265 LEU A C 1
ATOM 2065 O O . LEU A 1 265 ? 5.858 6.375 -3.249 1.00 85.00 265 LEU A O 1
ATOM 2069 N N . LEU A 1 266 ? 6.332 4.552 -4.469 1.00 88.31 266 LEU A N 1
ATOM 2070 C CA . LEU A 1 266 ? 5.644 3.608 -3.578 1.00 88.31 266 LEU A CA 1
ATOM 2071 C C . LEU A 1 266 ? 6.312 3.519 -2.207 1.00 88.31 266 LEU A C 1
ATOM 2073 O O . LEU A 1 266 ? 5.635 3.553 -1.179 1.00 88.31 266 LEU A O 1
ATOM 2077 N N . LEU A 1 267 ? 7.643 3.437 -2.180 1.00 91.62 267 LEU A N 1
ATOM 2078 C CA . LEU A 1 267 ? 8.424 3.428 -0.944 1.00 91.62 267 LEU A CA 1
ATOM 2079 C C . LEU A 1 267 ? 8.225 4.715 -0.139 1.00 91.62 267 LEU A C 1
ATOM 2081 O O . LEU A 1 267 ? 8.091 4.668 1.083 1.00 91.62 267 LEU A O 1
ATOM 2085 N N . ALA A 1 268 ? 8.174 5.859 -0.823 1.00 86.50 268 ALA A N 1
ATOM 2086 C CA . ALA A 1 268 ? 7.915 7.150 -0.208 1.00 86.50 268 ALA A CA 1
ATOM 2087 C C . ALA A 1 268 ? 6.539 7.208 0.463 1.00 86.50 268 ALA A C 1
ATOM 2089 O O . ALA A 1 268 ? 6.435 7.598 1.630 1.00 86.50 268 ALA A O 1
ATOM 2090 N N . ASP A 1 269 ? 5.488 6.804 -0.255 1.00 87.50 269 ASP A N 1
ATOM 2091 C CA . ASP A 1 269 ? 4.141 6.776 0.311 1.00 87.50 269 ASP A CA 1
ATOM 2092 C C . ASP A 1 269 ? 4.051 5.782 1.476 1.00 87.50 269 ASP A C 1
ATOM 2094 O O . ASP A 1 269 ? 3.555 6.128 2.547 1.00 87.50 269 ASP A O 1
ATOM 2098 N N . SER A 1 270 ? 4.650 4.596 1.329 1.00 92.44 270 SER A N 1
ATOM 2099 C CA . SER A 1 270 ? 4.735 3.590 2.395 1.00 92.44 270 SER A CA 1
ATOM 2100 C C . SER A 1 270 ? 5.396 4.147 3.656 1.00 92.44 270 SER A C 1
ATOM 2102 O O . SER A 1 270 ? 4.853 4.018 4.751 1.00 92.44 270 SER A O 1
ATOM 2104 N N . ALA A 1 271 ? 6.544 4.817 3.521 1.00 91.00 271 ALA A N 1
ATOM 2105 C CA . ALA A 1 271 ? 7.243 5.423 4.650 1.00 91.00 271 ALA A CA 1
ATOM 2106 C C . ALA A 1 271 ? 6.371 6.459 5.373 1.00 91.00 271 ALA A C 1
ATOM 2108 O O . ALA A 1 271 ? 6.330 6.476 6.604 1.00 91.00 271 ALA A O 1
ATOM 2109 N N . ARG A 1 272 ? 5.639 7.294 4.624 1.00 88.56 272 ARG A N 1
ATOM 2110 C CA . ARG A 1 272 ? 4.708 8.277 5.194 1.00 88.56 272 ARG A CA 1
ATOM 2111 C C . ARG A 1 272 ? 3.558 7.600 5.942 1.00 88.56 272 ARG A C 1
ATOM 2113 O O . ARG A 1 272 ? 3.251 8.018 7.056 1.00 88.56 272 ARG A O 1
ATOM 2120 N N . LEU A 1 273 ? 2.939 6.569 5.364 1.00 90.38 273 LEU A N 1
ATOM 2121 C CA . LEU A 1 273 ? 1.842 5.828 5.998 1.00 90.38 273 LEU A CA 1
ATOM 2122 C C . LEU A 1 273 ? 2.278 5.196 7.321 1.00 90.38 273 LEU A C 1
ATOM 2124 O O . LEU A 1 273 ? 1.623 5.371 8.347 1.00 90.38 273 LEU A O 1
ATOM 2128 N N . LEU A 1 274 ? 3.437 4.538 7.320 1.00 90.94 274 LEU A N 1
ATOM 2129 C CA . LEU A 1 274 ? 4.001 3.911 8.514 1.00 90.94 274 LEU A CA 1
ATOM 2130 C C . LEU A 1 274 ? 4.416 4.927 9.585 1.00 90.94 274 LEU A C 1
ATOM 2132 O O . LEU A 1 274 ? 4.330 4.636 10.774 1.00 90.94 274 LEU A O 1
ATOM 2136 N N . GLN A 1 275 ? 4.826 6.134 9.192 1.00 87.88 275 GLN A N 1
ATOM 2137 C CA . GLN A 1 275 ? 5.053 7.233 10.135 1.00 87.88 275 GLN A CA 1
ATOM 2138 C C . GLN A 1 275 ? 3.743 7.766 10.720 1.00 87.88 275 GLN A C 1
ATOM 2140 O O . GLN A 1 275 ? 3.660 7.978 11.925 1.00 87.88 275 GLN A O 1
ATOM 2145 N N . ALA A 1 276 ? 2.709 7.960 9.897 1.00 86.81 276 ALA A N 1
ATOM 2146 C CA . ALA A 1 276 ? 1.402 8.439 10.349 1.00 86.81 276 ALA A CA 1
ATOM 2147 C C . ALA A 1 276 ? 0.759 7.476 11.362 1.00 86.81 276 ALA A C 1
ATOM 2149 O O . ALA A 1 276 ? 0.193 7.908 12.364 1.00 86.81 276 ALA A O 1
ATOM 2150 N N . MET A 1 277 ? 0.933 6.173 11.147 1.00 86.88 277 MET A N 1
ATOM 2151 C CA . MET A 1 277 ? 0.506 5.117 12.062 1.00 86.88 277 MET A CA 1
ATOM 2152 C C . MET A 1 277 ? 1.069 5.228 13.480 1.00 86.88 277 MET A C 1
ATOM 2154 O O . MET A 1 277 ? 0.377 4.885 14.434 1.00 86.88 277 MET A O 1
ATOM 2158 N N . GLN A 1 278 ? 2.293 5.733 13.646 1.00 81.44 278 GLN A N 1
ATOM 2159 C CA . GLN A 1 278 ? 2.905 5.894 14.972 1.00 81.44 278 GLN A CA 1
ATOM 2160 C C . GLN A 1 278 ? 2.106 6.857 15.860 1.00 81.44 278 GLN A C 1
ATOM 2162 O O . GLN A 1 278 ? 2.173 6.771 17.081 1.00 81.44 278 GLN A O 1
ATOM 2167 N N . PHE A 1 279 ? 1.339 7.764 15.249 1.00 78.19 279 PHE A N 1
ATOM 2168 C CA . PHE A 1 279 ? 0.475 8.712 15.950 1.00 78.19 279 PHE A CA 1
ATOM 2169 C C . PHE A 1 279 ? -0.939 8.173 16.198 1.00 78.19 279 PHE A C 1
ATOM 2171 O O . PHE A 1 279 ? -1.694 8.794 16.942 1.00 78.19 279 PHE A O 1
ATOM 2178 N N . LEU A 1 280 ? -1.301 7.044 15.579 1.00 72.75 280 LEU A N 1
ATOM 2179 C CA . LEU A 1 280 ? -2.592 6.381 15.771 1.00 72.75 280 LEU A CA 1
ATOM 2180 C C . LEU A 1 280 ? -2.589 5.406 16.954 1.00 72.75 280 LEU A C 1
ATOM 2182 O O . LEU A 1 280 ? -3.662 4.948 17.334 1.00 72.75 280 LEU A O 1
ATOM 2186 N N . GLU A 1 281 ? -1.426 5.106 17.547 1.00 66.62 281 GLU A N 1
ATOM 2187 C CA . GLU A 1 281 ? -1.316 4.331 18.789 1.00 66.62 281 GLU A CA 1
ATOM 2188 C C . GLU A 1 281 ? -2.178 4.993 19.878 1.00 66.62 281 GLU A C 1
ATOM 2190 O O . GLU A 1 281 ? -1.847 6.090 20.348 1.00 66.62 281 GLU A O 1
ATOM 2195 N N . PRO A 1 282 ? -3.296 4.370 20.297 1.00 54.66 282 PRO A N 1
ATOM 2196 C CA . PRO A 1 282 ? -4.086 4.926 21.370 1.00 54.66 282 PRO A CA 1
ATOM 2197 C C . PRO A 1 282 ? -3.228 4.876 22.630 1.00 54.66 282 PRO A C 1
ATOM 2199 O O . PRO A 1 282 ? -2.741 3.821 23.034 1.00 54.66 282 PRO A O 1
ATOM 2202 N N . SER A 1 283 ? -3.108 6.007 23.318 1.00 54.75 283 SER A N 1
ATOM 2203 C CA . SER A 1 283 ? -2.493 6.148 24.645 1.00 54.75 283 SER A CA 1
ATOM 2204 C C . SER A 1 283 ? -3.211 5.337 25.748 1.00 54.75 283 SER A C 1
ATOM 2206 O O . SER A 1 283 ? -3.048 5.597 26.941 1.00 54.75 283 SER A O 1
ATOM 2208 N N . HIS A 1 284 ? -4.027 4.348 25.374 1.00 45.56 284 HIS A N 1
ATOM 2209 C CA . HIS A 1 284 ? -4.966 3.603 26.201 1.00 45.56 284 HIS A CA 1
ATOM 2210 C C . HIS A 1 284 ? -4.810 2.086 26.019 1.00 45.56 284 HIS A C 1
ATOM 2212 O O . HIS A 1 284 ? -5.754 1.400 25.644 1.00 45.56 284 HIS A O 1
ATOM 2218 N N . GLY A 1 285 ? -3.621 1.554 26.319 1.00 50.78 285 GLY A N 1
ATOM 2219 C CA . GLY A 1 285 ? -3.408 0.195 26.854 1.00 50.78 285 GLY A CA 1
ATOM 2220 C C . GLY A 1 285 ? -3.819 -1.023 26.013 1.00 50.78 285 GLY A C 1
ATOM 2221 O O . GLY A 1 285 ? -3.468 -2.137 26.384 1.00 50.78 285 GLY A O 1
ATOM 2222 N N . HIS A 1 286 ? -4.505 -0.849 24.888 1.00 49.91 286 HIS A N 1
ATOM 2223 C CA . HIS A 1 286 ? -4.800 -1.901 23.922 1.00 49.91 286 HIS A CA 1
ATOM 2224 C C . HIS A 1 286 ? -3.680 -1.856 22.895 1.00 49.91 286 HIS A C 1
ATOM 2226 O O . HIS A 1 286 ? -3.868 -1.435 21.755 1.00 49.91 286 HIS A O 1
ATOM 2232 N N . GLY A 1 287 ? -2.476 -2.197 23.364 1.00 49.75 287 GLY A N 1
ATOM 2233 C CA . GLY A 1 287 ? -1.351 -2.437 22.475 1.00 49.75 287 GLY A CA 1
ATOM 2234 C C . GLY A 1 287 ? -1.787 -3.444 21.424 1.00 49.75 287 GLY A C 1
ATOM 2235 O O . GLY A 1 287 ? -2.570 -4.345 21.730 1.00 49.75 287 GLY A O 1
ATOM 2236 N N . TRP A 1 288 ? -1.326 -3.253 20.192 1.00 50.59 288 TRP A N 1
ATOM 2237 C CA . TRP A 1 288 ? -1.562 -4.190 19.108 1.00 50.59 288 TRP A CA 1
ATOM 2238 C C . TRP A 1 288 ? -1.300 -5.613 19.612 1.00 50.59 288 TRP A C 1
ATOM 2240 O O . TRP A 1 288 ? -0.154 -5.982 19.866 1.00 50.59 288 TRP A O 1
ATOM 2250 N N . ALA A 1 289 ? -2.364 -6.391 19.813 1.00 43.53 289 ALA A N 1
ATOM 2251 C CA . ALA A 1 289 ? -2.251 -7.830 19.947 1.00 43.53 289 ALA A CA 1
ATOM 2252 C C . ALA A 1 289 ? -1.960 -8.339 18.532 1.00 43.53 289 ALA A C 1
ATOM 2254 O O . ALA A 1 289 ? -2.878 -8.634 17.768 1.00 43.53 289 ALA A O 1
ATOM 2255 N N . LEU A 1 290 ? -0.685 -8.243 18.156 1.00 44.06 290 LEU A N 1
ATOM 2256 C CA . LEU A 1 290 ? -0.089 -8.930 17.018 1.00 44.06 290 LEU A CA 1
ATOM 2257 C C . LEU A 1 290 ? 0.347 -10.317 17.475 1.00 44.06 290 LEU A C 1
ATOM 2259 O O . LEU A 1 290 ? 0.930 -10.398 18.583 1.00 44.06 290 LEU A O 1
#

Sequence (290 aa):
MNPAQQCNRIAGLAAELALKSLLPENDSPATGSPGSPRPLQLWQSALGRLLLSKDAHTNCDWARWLELWQNPAMKVTDELGHSRPVYRDLLLHVGLMVMQQIPVPLRPSMNNPPIPPSTVPEHLQWWQWLLQLESAKLNHDPLMPVASILAQLDAVLAQPGEDGSLHPMHPDKSLDGWTWRELLGLHALAHVYTLHPSAHRLDRLREAVAFHMDNTQPDNTTNQPWALPAFVIAGAVTLAEQQLHDVMAHASTLPGNRPPVITGLLLADSARLLQAMQFLEPSHGHGWAL

Foldseek 3Di:
DDLLVLLLVLLVLLLVQLLQQQADPVVPPPPDDPPPDDSVVSVLVSVCCLVVVPDVVSVVVVVVVVVLLPDQPAFDQPPVRDTHGPPNLLCVVLVVVSCLVPPDPDDDPPPDDPDPPVVDDPLVLLSVLLSLLVVCVRVVDPPRPNVVSVVVVLVQLVPAAPQLQSDHDDPPDDPLRVLLSRLLNLLSLLSCCLSPPDPSSLVSLLSNVVVCVVPPDLVSLPLAQSNLLSCSSNVVSVVNVSSSVSVQVVLCVDVSSHGHNRSSSRSNSSSVSSVSVVVVPPPPPCPPPD

Mean predicted aligned error: 9.79 Å

Nearest PDB structures (foldseek):
  6h03-assembly1_A  TM=3.154E-01  e=1.526E+00  Homo sapiens
  6h04-assembly1_A  TM=3.144E-01  e=2.378E+00  Homo sapiens
  8e0m-assembly1_B  TM=4.237E-01  e=6.037E+00  synthetic construct
  8wdf-assembly1_A  TM=1.686E-01  e=2.717E+00  Pseudomonas aeruginosa PAO1
  9ffb-assembly1_A  TM=1.796E-01  e=7.537E+00  Gallus gallus

Solvent-accessible surface area (backbone atoms only — not comparable to full-atom values): 16637 Å² total; per-residue (Å²): 128,58,70,69,58,49,45,53,50,52,22,50,51,26,38,52,50,14,46,56,24,63,41,60,88,90,64,62,78,76,88,80,61,95,80,66,69,54,73,67,55,49,44,52,49,37,51,48,44,72,73,63,53,87,48,70,72,64,46,55,50,48,55,50,50,53,52,55,65,72,40,91,86,47,61,43,64,46,98,85,69,48,77,36,76,56,60,49,57,60,52,47,45,54,52,48,58,55,39,74,78,42,100,64,89,78,70,74,69,82,84,57,76,81,77,58,76,91,77,50,61,74,70,55,48,47,43,51,50,49,46,50,52,53,47,34,67,71,65,66,41,88,82,55,60,58,69,58,54,51,50,53,51,51,60,48,67,74,52,55,18,70,84,38,25,72,56,64,86,55,90,92,51,55,66,67,62,48,53,48,42,42,32,48,43,37,32,39,49,40,47,49,36,72,78,55,75,46,70,70,56,52,51,52,49,32,41,25,47,51,34,43,72,78,70,55,56,77,81,68,51,71,55,38,50,49,30,39,45,29,25,48,75,54,59,42,46,68,61,29,52,46,37,54,49,41,27,51,56,49,10,64,76,36,86,89,56,32,38,55,60,69,39,12,54,45,24,39,53,32,18,50,53,46,53,56,47,68,72,65,62,67,98,68,86,71,65,84,90,116

pLDDT: mean 74.69, std 18.34, range [34.12, 97.12]

Radius of gyration: 18.87 Å; Cα contacts (8 Å, |Δi|>4): 277; chains: 1; bounding box: 49×44×50 Å

Secondary structure (DSSP, 8-state):
--HHHHHHHHHHHHHHHHHHHHS-GGG---TT-TTPPPHHHHHHHHHHHHHH---HHHHHHHHHHHHHHH-TT-EEEPTTS-EEEP-HHHHHHHHHHHHTTS-------TTSPPPPGGGS-HHHHHHHHHHHHHHHHHHT-TTS-HHHHHHHHHHHHTS--GGG-SSPPPTTS-HHHHHHHHHHHHHHHHHHHHHS--HHHHHHHHHHHHHHHHH--GGGS-SS-TTHHHHHHHT-HHHHHHHHHHHHHHHTTSGGG---HHHHHHHHHHHHHHHHHTTTS-SSS-----